Protein AF-A0A7S1QCN6-F1 (afdb_monomer)

Secondary structure (DSSP, 8-state):
--S------GGGHHHHHHH-TTSEEE-TTGGGT---EEETTTHHHHHHH-HHHHHHHTS-HHHHHHHHHHT-SS--EEEEEETTTT--S-EEPPPEEETTEEEEEEEEGGGTEEEEEEESS--EEEEEEEEEPSSGGG-EEEEE----TT--SS-EEETTSS-HHHHTSTTSEETTEEEEEEEEEEEEP-

Mean predicted aligned error: 8.11 Å

Foldseek 3Di:
DQDDPDDDDPVCVLVCLLVPQQHWDAQLCVVVPQRDIGRNVCNVVCLVVPPSNVVLCPDDPLSVLVSVVSSDDDSWDKDKDAQLQVDQDKDKDPWDDDSNFIWIWIAHRVQRWIFIAGDPDDWDFWKKKWWDFSDNVLIDIDTDPDDDPPDDRPGDGGSRSDDPVSCPPHGCQGPNITMMIMDGPDTDDD

Sequence (190 aa):
KHGCEETCALSDLDGHMERCAYSEATCPLSVYGCDAVVCGNALPAHLSECPVTLRLSQGDAALKRELAIRQRPGGQFIWPIKDFQSRREVSSSPDFTAHGFKWRLRHEPQRAALFVVPVDHNKRAYFTLTLFNADQQRDFVRFDDTWPVGMPVKGFGFEQFITAKRLQDPGFVVNGCVTVGVVIHGLKGG

Radius of gyration: 17.4 Å; Cα contacts (8 Å, |Δi|>4): 309; chains: 1; bounding box: 35×49×45 Å

Structure (mmCIF, N/CA/C/O backbone):
data_AF-A0A7S1QCN6-F1
#
_entry.id   AF-A0A7S1QCN6-F1
#
loop_
_atom_site.group_PDB
_atom_site.id
_atom_site.type_symbol
_atom_site.label_atom_id
_atom_site.label_alt_id
_atom_site.label_comp_id
_atom_site.label_asym_id
_atom_site.label_entity_id
_atom_site.label_seq_id
_atom_site.pdbx_PDB_ins_code
_atom_site.Cartn_x
_atom_site.Cartn_y
_atom_site.Cartn_z
_atom_site.occupancy
_atom_site.B_iso_or_equiv
_atom_site.auth_seq_id
_atom_site.auth_comp_id
_atom_site.auth_asym_id
_atom_site.auth_atom_id
_atom_site.pdbx_PDB_model_num
ATOM 1 N N . LYS A 1 1 ? 4.668 -30.519 -7.608 1.00 51.84 1 LYS A N 1
ATOM 2 C CA . LYS A 1 1 ? 5.240 -29.820 -8.782 1.00 51.84 1 LYS A CA 1
ATOM 3 C C . LYS A 1 1 ? 5.983 -28.602 -8.257 1.00 51.84 1 LYS A C 1
ATOM 5 O O . LYS A 1 1 ? 5.365 -27.829 -7.537 1.00 51.84 1 LYS A O 1
ATOM 10 N N . HIS A 1 2 ? 7.289 -28.504 -8.494 1.00 63.84 2 HIS A N 1
ATOM 11 C CA . HIS A 1 2 ? 8.128 -27.434 -7.949 1.00 63.84 2 HIS A CA 1
ATOM 12 C C . HIS A 1 2 ? 8.494 -26.475 -9.082 1.00 63.84 2 HIS A C 1
ATOM 14 O O . HIS A 1 2 ? 9.392 -26.778 -9.859 1.00 63.84 2 HIS A O 1
ATOM 20 N N . GLY A 1 3 ? 7.770 -25.360 -9.192 1.00 77.19 3 GLY A N 1
ATOM 21 C CA . GLY A 1 3 ? 8.072 -24.292 -10.145 1.00 77.19 3 GLY A CA 1
ATOM 22 C C . GLY A 1 3 ? 6.985 -24.035 -11.186 1.00 77.19 3 GLY A C 1
ATOM 23 O O . GLY A 1 3 ? 6.013 -24.783 -11.313 1.00 77.19 3 GLY A O 1
ATOM 24 N N . CYS A 1 4 ? 7.168 -22.931 -11.907 1.00 85.50 4 CYS A N 1
ATOM 25 C CA . CYS A 1 4 ? 6.305 -22.512 -12.999 1.00 85.50 4 CYS A CA 1
ATOM 26 C C . CYS A 1 4 ? 6.742 -23.169 -14.315 1.00 85.50 4 CYS A C 1
ATOM 28 O O . CYS A 1 4 ? 7.915 -23.107 -14.667 1.00 85.50 4 CYS A O 1
ATOM 30 N N . GLU A 1 5 ? 5.801 -23.778 -15.038 1.00 89.25 5 GLU A N 1
ATOM 31 C CA . GLU A 1 5 ? 6.027 -24.377 -16.368 1.00 89.25 5 GLU A CA 1
ATOM 32 C C . GLU A 1 5 ? 5.623 -23.413 -17.508 1.00 89.25 5 GLU A C 1
ATOM 34 O O . GLU A 1 5 ? 5.657 -23.780 -18.682 1.00 89.25 5 GLU A O 1
ATOM 39 N N . GLU A 1 6 ? 5.203 -22.188 -17.176 1.00 86.81 6 GLU A N 1
ATOM 40 C CA . GLU A 1 6 ? 4.761 -21.195 -18.155 1.00 86.81 6 GLU A CA 1
ATOM 41 C C . GLU A 1 6 ? 5.940 -20.693 -18.994 1.00 86.81 6 GLU A C 1
ATOM 43 O O . GLU A 1 6 ? 7.005 -20.351 -18.480 1.00 86.81 6 GLU A O 1
ATOM 48 N N . THR A 1 7 ? 5.732 -20.635 -20.307 1.00 88.56 7 THR A N 1
ATOM 49 C CA . THR A 1 7 ? 6.681 -20.049 -21.254 1.00 88.56 7 THR A CA 1
ATOM 50 C C . THR A 1 7 ? 6.180 -18.667 -21.652 1.00 88.56 7 THR A C 1
ATOM 52 O O . THR A 1 7 ? 5.041 -18.513 -22.084 1.00 88.56 7 THR A O 1
ATOM 55 N N . CYS A 1 8 ? 7.026 -17.651 -21.496 1.00 85.31 8 CYS A N 1
ATOM 56 C CA . CYS A 1 8 ? 6.732 -16.273 -21.883 1.00 85.31 8 CYS A CA 1
ATOM 57 C C . CYS A 1 8 ? 7.881 -15.703 -22.723 1.00 85.31 8 CYS A C 1
ATOM 59 O O . CYS A 1 8 ? 8.984 -16.258 -22.752 1.00 85.31 8 CYS A O 1
ATOM 61 N N . ALA A 1 9 ? 7.621 -14.612 -23.446 1.00 86.81 9 ALA A N 1
ATOM 62 C CA . ALA A 1 9 ? 8.686 -13.902 -24.140 1.00 86.81 9 ALA A CA 1
ATOM 63 C C . ALA A 1 9 ? 9.684 -13.337 -23.119 1.00 86.81 9 ALA A C 1
ATOM 65 O O . ALA A 1 9 ? 9.302 -12.961 -22.014 1.00 86.81 9 ALA A O 1
ATOM 66 N N . LEU A 1 10 ? 10.962 -13.215 -23.494 1.00 80.94 10 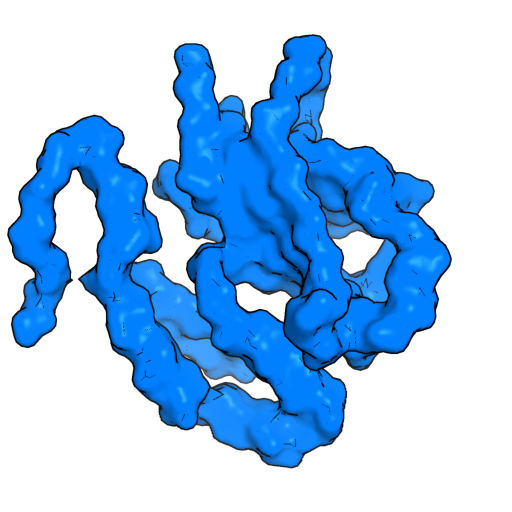LEU A N 1
ATOM 67 C CA . LEU A 1 10 ? 11.980 -12.636 -22.605 1.00 80.94 10 LEU A CA 1
ATOM 68 C C . LEU A 1 10 ? 11.609 -11.212 -22.152 1.00 80.94 10 LEU A C 1
ATOM 70 O O . 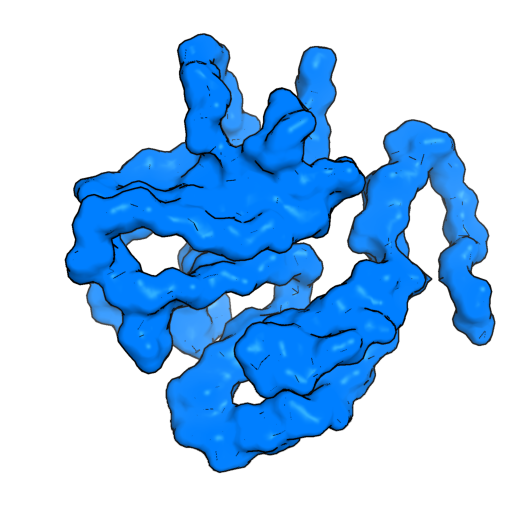LEU A 1 10 ? 11.917 -10.828 -21.030 1.00 80.94 10 LEU A O 1
ATOM 74 N N . SER A 1 11 ? 10.908 -10.454 -23.001 1.00 74.94 11 SER A N 1
ATOM 75 C CA . SER A 1 11 ? 10.366 -9.130 -22.670 1.00 74.94 11 SER A CA 1
ATOM 76 C C . SER A 1 11 ? 9.314 -9.148 -21.559 1.00 74.94 11 SER A C 1
ATOM 78 O O . SER A 1 11 ? 9.118 -8.132 -20.902 1.00 74.94 11 SER A O 1
ATOM 80 N N . ASP A 1 12 ? 8.653 -10.286 -21.351 1.00 79.19 12 ASP A N 1
ATOM 81 C CA . ASP A 1 12 ? 7.563 -10.460 -20.390 1.00 79.19 12 ASP A CA 1
ATOM 82 C C . ASP A 1 12 ? 8.022 -11.197 -19.124 1.00 79.19 12 ASP A C 1
ATOM 84 O O . ASP A 1 12 ? 7.230 -11.375 -18.198 1.00 79.19 12 ASP A O 1
ATOM 88 N N . LEU A 1 13 ? 9.293 -11.618 -19.068 1.00 80.06 13 LEU A N 1
ATOM 89 C CA . LEU A 1 13 ? 9.835 -12.427 -17.979 1.00 80.06 13 LEU A CA 1
ATOM 90 C C . LEU A 1 13 ? 9.741 -11.714 -16.627 1.00 80.06 13 LEU A C 1
ATOM 92 O O . LEU A 1 13 ? 9.299 -12.330 -15.661 1.00 80.06 13 LEU A O 1
ATOM 96 N N . ASP A 1 14 ? 10.087 -10.427 -16.559 1.00 73.38 14 ASP A N 1
ATOM 97 C CA . ASP A 1 14 ? 10.014 -9.648 -15.313 1.00 73.38 14 ASP A CA 1
ATOM 98 C C . ASP A 1 14 ? 8.568 -9.588 -14.794 1.00 73.38 14 ASP A C 1
ATOM 100 O O . ASP A 1 14 ? 8.276 -9.983 -13.662 1.00 73.38 14 ASP A O 1
ATOM 104 N N . GLY A 1 15 ? 7.630 -9.228 -15.677 1.00 71.75 15 GLY A N 1
ATOM 105 C CA . GLY A 1 15 ? 6.207 -9.175 -15.348 1.00 71.75 15 GLY A CA 1
ATOM 106 C C . GLY A 1 15 ? 5.592 -10.549 -15.055 1.00 71.75 15 GLY A C 1
ATOM 107 O O . GLY A 1 15 ? 4.581 -10.632 -14.348 1.00 71.75 15 GLY A O 1
ATOM 108 N N . HIS A 1 16 ? 6.163 -11.633 -15.590 1.00 81.81 16 HIS A N 1
ATOM 109 C CA . HIS A 1 16 ? 5.829 -12.995 -15.188 1.00 81.81 16 HIS A CA 1
ATOM 110 C C . HIS A 1 16 ? 6.353 -13.275 -13.782 1.00 81.81 16 HIS A C 1
ATOM 112 O O . HIS A 1 16 ? 5.554 -13.638 -12.931 1.00 81.81 16 HIS A O 1
ATOM 118 N N . MET A 1 17 ? 7.644 -13.073 -13.500 1.00 78.62 17 MET A N 1
ATOM 119 C CA . MET A 1 17 ? 8.258 -13.374 -12.200 1.00 78.62 17 MET A CA 1
ATOM 120 C C . MET A 1 17 ? 7.536 -12.701 -11.029 1.00 78.62 17 MET A C 1
ATOM 122 O O . MET A 1 17 ? 7.412 -13.297 -9.966 1.00 78.62 17 MET A O 1
ATOM 126 N N . GLU A 1 18 ? 6.991 -11.505 -11.213 1.00 69.81 18 GLU A N 1
ATOM 127 C CA . GLU A 1 18 ? 6.236 -10.814 -10.162 1.00 69.81 18 GLU A CA 1
ATOM 128 C C . GLU A 1 18 ? 4.853 -11.394 -9.889 1.00 69.81 18 GLU A C 1
ATOM 130 O O . GLU A 1 18 ? 4.391 -11.415 -8.750 1.00 69.81 18 GLU A O 1
ATOM 135 N N . ARG A 1 19 ? 4.169 -11.841 -10.943 1.00 74.00 19 ARG A N 1
ATOM 136 C CA . ARG A 1 19 ? 2.806 -12.389 -10.858 1.00 74.00 19 A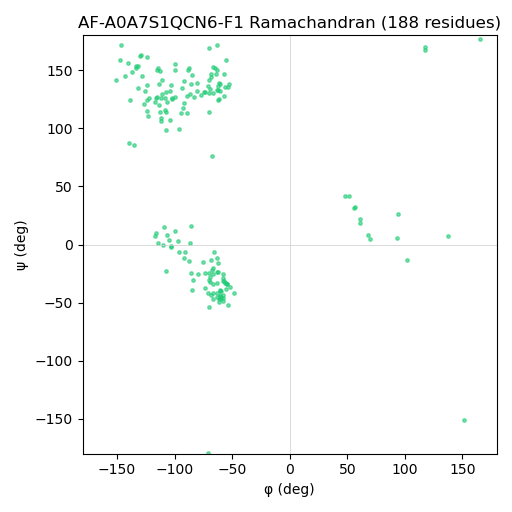RG A CA 1
ATOM 137 C C . ARG A 1 19 ? 2.806 -13.909 -10.773 1.00 74.00 19 ARG A C 1
ATOM 139 O O . ARG A 1 19 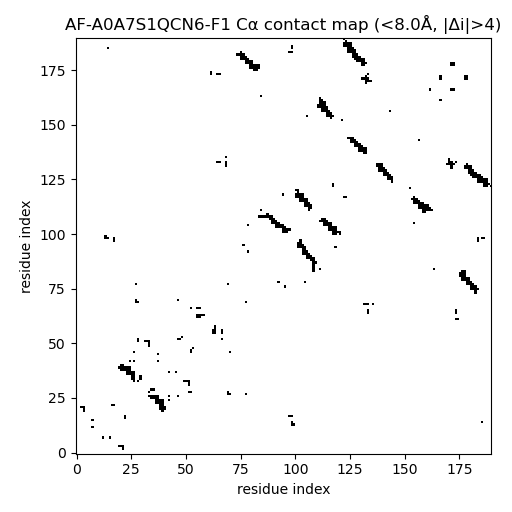? 1.754 -14.520 -10.590 1.00 74.00 19 ARG A O 1
ATOM 146 N N . CYS A 1 20 ? 3.978 -14.513 -10.928 1.00 83.00 20 CYS A N 1
ATOM 147 C CA . CYS A 1 20 ? 4.170 -15.940 -10.939 1.00 83.00 20 CYS A CA 1
ATOM 148 C C . CYS A 1 20 ? 3.743 -16.486 -9.589 1.00 83.00 20 CYS A C 1
ATOM 150 O O . CYS A 1 20 ? 4.274 -16.119 -8.546 1.00 83.00 20 CYS A O 1
ATOM 152 N N . ALA A 1 21 ? 2.817 -17.434 -9.608 1.00 82.25 21 ALA A N 1
ATOM 153 C CA . ALA A 1 21 ? 2.336 -18.061 -8.390 1.00 82.25 21 ALA A CA 1
ATOM 154 C C . ALA A 1 21 ? 3.453 -18.832 -7.644 1.00 82.25 21 ALA A C 1
ATOM 156 O O . ALA A 1 21 ? 3.268 -19.235 -6.503 1.00 82.25 21 ALA A O 1
ATOM 157 N N . TYR A 1 22 ? 4.614 -19.041 -8.268 1.00 85.94 22 TYR A N 1
ATOM 158 C CA . TYR A 1 22 ? 5.770 -19.710 -7.673 1.00 85.94 22 TYR A CA 1
ATOM 159 C C . TYR A 1 22 ? 6.884 -18.756 -7.231 1.00 85.94 22 TYR A C 1
ATOM 161 O O . TYR A 1 22 ? 7.882 -19.232 -6.692 1.00 85.94 22 TYR A O 1
ATOM 169 N N . SER A 1 23 ? 6.735 -17.444 -7.436 1.00 84.06 23 SER A N 1
ATOM 170 C CA . SER A 1 23 ? 7.716 -16.473 -6.954 1.00 84.06 23 SER A CA 1
ATOM 171 C C . SER A 1 23 ? 7.742 -16.417 -5.429 1.00 84.06 23 SER A C 1
ATOM 173 O O . SER A 1 23 ? 6.759 -16.750 -4.759 1.00 84.06 23 SER A O 1
ATOM 175 N N . GLU A 1 24 ? 8.891 -16.041 -4.875 1.00 85.19 24 GLU A N 1
ATOM 176 C CA . GLU A 1 24 ? 9.046 -15.863 -3.435 1.00 85.19 24 GLU A CA 1
ATOM 177 C C . GLU A 1 24 ? 8.208 -14.677 -2.950 1.00 85.19 24 GLU A C 1
ATOM 179 O O . GLU A 1 24 ? 8.275 -13.572 -3.486 1.00 85.19 24 GLU A O 1
ATOM 184 N N . ALA A 1 25 ? 7.437 -14.910 -1.896 1.00 82.69 25 ALA A N 1
ATOM 185 C CA . ALA A 1 25 ? 6.628 -13.918 -1.223 1.00 82.69 25 ALA A CA 1
ATOM 186 C C . ALA A 1 25 ? 6.956 -13.926 0.273 1.00 82.69 25 ALA A C 1
ATOM 188 O O . ALA A 1 25 ? 6.787 -14.930 0.973 1.00 82.69 25 ALA A O 1
ATOM 189 N N . THR A 1 26 ? 7.404 -12.778 0.775 1.00 85.62 26 THR A N 1
ATOM 190 C CA . THR A 1 26 ? 7.593 -12.560 2.211 1.00 85.62 26 THR A CA 1
ATOM 191 C C . THR A 1 26 ? 6.238 -12.472 2.902 1.00 85.62 26 THR A C 1
ATOM 193 O O . THR A 1 26 ? 5.334 -11.777 2.430 1.00 85.62 26 THR A O 1
ATOM 196 N N . CYS A 1 27 ? 6.097 -13.125 4.057 1.00 85.56 27 CYS A N 1
ATOM 197 C CA . CYS A 1 27 ? 4.883 -13.011 4.856 1.00 85.56 27 CYS A CA 1
ATOM 198 C C . CYS A 1 27 ? 4.601 -11.534 5.223 1.00 85.56 27 CYS A C 1
ATOM 200 O O . CYS A 1 27 ? 5.465 -10.870 5.805 1.00 85.56 27 CYS A O 1
ATOM 202 N N . PRO A 1 28 ? 3.387 -10.997 4.974 1.00 81.69 28 PRO A N 1
ATOM 203 C CA . PRO A 1 28 ? 3.036 -9.606 5.298 1.00 81.69 28 PRO A CA 1
ATOM 204 C C . PRO A 1 28 ? 3.019 -9.308 6.811 1.00 81.69 28 PRO A C 1
ATOM 206 O O . PRO A 1 28 ? 2.854 -8.153 7.226 1.00 81.69 28 PRO A O 1
ATOM 209 N N . LEU A 1 29 ? 3.180 -10.346 7.639 1.00 84.44 29 LEU A N 1
ATOM 210 C CA . LEU A 1 29 ? 3.268 -10.285 9.096 1.00 84.44 29 LEU A CA 1
ATOM 211 C C . LEU A 1 29 ? 4.713 -10.349 9.620 1.00 84.44 29 LEU A C 1
ATOM 213 O O . LEU A 1 29 ? 4.911 -10.474 10.830 1.00 84.44 29 LEU A O 1
ATOM 217 N N . SER A 1 30 ? 5.721 -10.221 8.752 1.00 84.50 30 SER A N 1
ATOM 218 C CA . SER A 1 30 ? 7.141 -10.165 9.137 1.00 84.50 30 SER A CA 1
ATOM 219 C C . SER A 1 30 ? 7.453 -9.077 10.158 1.00 84.50 30 SER A C 1
ATOM 221 O O . SER A 1 30 ? 8.213 -9.298 11.094 1.00 84.50 30 SER A O 1
ATOM 223 N N . VAL A 1 31 ? 6.753 -7.944 10.089 1.00 75.62 31 VAL A N 1
ATOM 224 C CA . VAL A 1 31 ? 6.866 -6.860 11.077 1.00 75.62 31 VAL A CA 1
ATOM 225 C C . VAL A 1 31 ? 6.449 -7.257 12.502 1.00 75.62 31 VAL A C 1
ATOM 227 O O . VAL A 1 31 ? 6.777 -6.543 13.444 1.00 75.62 31 VAL A O 1
ATOM 230 N N . TYR A 1 32 ? 5.740 -8.377 12.680 1.00 79.94 32 TYR A N 1
ATOM 231 C CA . TYR A 1 32 ? 5.422 -8.946 13.997 1.00 79.94 32 TYR A CA 1
ATOM 232 C C . TYR A 1 32 ? 6.200 -10.241 14.282 1.00 79.94 32 TYR A C 1
ATOM 234 O O . TYR A 1 32 ? 5.834 -10.978 15.204 1.00 79.94 32 TYR A O 1
ATOM 242 N N . GLY A 1 33 ? 7.253 -10.519 13.509 1.00 84.00 33 GLY A N 1
ATOM 243 C CA . GLY A 1 33 ? 8.169 -11.641 13.713 1.00 84.00 33 GLY A CA 1
ATOM 244 C C . GLY A 1 33 ? 7.830 -12.912 12.935 1.00 84.00 33 GLY A C 1
ATOM 245 O O . GLY A 1 33 ? 8.147 -13.999 13.408 1.00 84.00 33 GLY A O 1
ATOM 246 N N . CYS A 1 34 ? 7.145 -12.818 11.789 1.00 88.56 34 CYS A N 1
ATOM 247 C CA . CYS A 1 34 ? 7.044 -13.952 10.863 1.00 88.56 34 CYS A CA 1
ATOM 248 C C . CYS A 1 34 ? 8.104 -13.855 9.759 1.00 88.56 34 CYS A C 1
ATOM 250 O O . CYS A 1 34 ? 7.895 -13.173 8.759 1.00 88.56 34 CYS A O 1
ATOM 252 N N . ASP A 1 35 ? 9.203 -14.591 9.898 1.00 89.88 35 ASP A N 1
ATOM 253 C CA . ASP A 1 35 ? 10.310 -14.568 8.928 1.00 89.88 35 ASP A CA 1
ATOM 254 C C . ASP A 1 35 ? 10.102 -15.532 7.745 1.00 89.88 35 ASP A C 1
ATOM 256 O O . ASP A 1 35 ? 11.037 -15.871 7.023 1.00 89.88 35 ASP A O 1
ATOM 260 N N . ALA A 1 36 ? 8.872 -16.014 7.547 1.00 89.69 36 ALA A N 1
ATOM 261 C CA . ALA A 1 36 ? 8.565 -16.957 6.484 1.00 89.69 36 ALA A CA 1
ATOM 262 C C . ALA A 1 36 ? 8.644 -16.286 5.104 1.00 89.69 36 ALA A C 1
ATOM 264 O O . ALA A 1 36 ? 8.004 -15.259 4.850 1.00 89.69 36 ALA A O 1
ATOM 265 N N . VAL A 1 37 ? 9.374 -16.937 4.202 1.00 88.25 37 VAL A N 1
ATOM 266 C CA . VAL A 1 37 ? 9.357 -16.693 2.758 1.00 88.25 37 VAL A CA 1
ATOM 267 C C . VAL A 1 37 ? 8.771 -17.946 2.114 1.00 88.25 37 VAL A C 1
ATOM 269 O O . VAL A 1 37 ? 9.280 -19.047 2.318 1.00 88.25 37 VAL A O 1
ATOM 272 N N . VAL A 1 38 ? 7.654 -17.797 1.406 1.00 88.69 38 VAL A N 1
ATOM 273 C CA . VAL A 1 38 ? 6.908 -18.907 0.788 1.00 88.69 38 VAL A CA 1
ATOM 274 C C . VAL A 1 38 ? 6.631 -18.593 -0.676 1.00 88.69 38 VAL A C 1
ATOM 276 O O . VAL A 1 38 ? 6.706 -17.439 -1.080 1.00 88.69 38 VAL A O 1
ATOM 279 N N . CYS A 1 39 ? 6.281 -19.587 -1.491 1.00 86.62 39 CYS A N 1
ATOM 280 C CA . CYS A 1 39 ? 5.809 -19.309 -2.848 1.00 86.62 39 CYS A CA 1
ATOM 281 C C . CYS A 1 39 ? 4.486 -18.522 -2.809 1.00 86.62 39 CYS A C 1
ATOM 283 O O . CYS A 1 39 ? 3.651 -18.761 -1.933 1.00 86.62 39 CYS A O 1
ATOM 285 N N . GLY A 1 40 ? 4.255 -17.631 -3.777 1.00 83.12 40 GLY A N 1
ATOM 286 C CA . GLY A 1 40 ? 3.042 -16.809 -3.852 1.00 83.12 40 GLY A CA 1
ATOM 287 C C . GLY A 1 40 ? 1.730 -17.607 -3.763 1.00 83.12 40 GLY A C 1
ATOM 288 O O . GLY A 1 40 ? 0.788 -17.181 -3.099 1.00 83.12 40 GLY A O 1
ATOM 289 N N . ASN A 1 41 ? 1.677 -18.807 -4.344 1.00 84.75 41 ASN A N 1
ATOM 290 C CA . ASN A 1 41 ? 0.536 -19.726 -4.278 1.00 84.75 41 ASN A CA 1
ATOM 291 C C . ASN A 1 41 ? 0.365 -20.410 -2.916 1.00 84.75 41 ASN A C 1
ATOM 293 O O . ASN A 1 41 ? -0.744 -20.814 -2.575 1.00 84.75 41 ASN A O 1
ATOM 297 N N . ALA A 1 42 ? 1.439 -20.541 -2.142 1.00 88.19 42 ALA A N 1
ATOM 298 C CA . ALA A 1 42 ? 1.430 -21.093 -0.795 1.00 88.19 42 ALA A CA 1
ATOM 299 C C . ALA A 1 42 ? 1.139 -20.015 0.259 1.00 88.19 42 ALA A C 1
ATOM 301 O O . ALA A 1 42 ? 0.796 -20.350 1.392 1.00 88.19 42 ALA A O 1
ATOM 302 N N . LEU A 1 43 ? 1.226 -18.728 -0.101 1.00 86.75 43 LEU A N 1
ATOM 303 C CA . LEU A 1 43 ? 0.990 -17.616 0.817 1.00 86.75 43 LEU A CA 1
ATOM 304 C C . LEU A 1 43 ? -0.411 -17.630 1.457 1.00 86.75 43 LEU A C 1
ATOM 306 O O . LEU A 1 43 ? -0.475 -17.447 2.671 1.00 86.75 43 LEU A O 1
ATOM 310 N N . PRO A 1 44 ? -1.527 -17.891 0.742 1.00 86.06 44 PRO A N 1
ATOM 311 C CA . PRO A 1 44 ? -2.844 -17.968 1.379 1.00 86.06 44 PRO A CA 1
ATOM 312 C C . PRO A 1 44 ? -2.934 -19.069 2.445 1.00 86.06 44 PRO A C 1
ATOM 314 O O . PRO A 1 44 ? -3.423 -18.812 3.543 1.00 86.06 44 PRO A O 1
ATOM 317 N N . ALA A 1 45 ? -2.408 -20.264 2.150 1.00 88.62 45 ALA A N 1
ATOM 318 C CA . ALA A 1 45 ? -2.377 -21.384 3.094 1.00 88.62 45 ALA A CA 1
ATOM 319 C C . ALA A 1 45 ? -1.463 -21.084 4.293 1.00 88.62 45 ALA A C 1
ATOM 321 O O . ALA A 1 45 ? -1.831 -21.312 5.446 1.00 88.62 45 ALA A O 1
ATOM 322 N N . HIS A 1 46 ? -0.301 -20.475 4.037 1.00 90.81 46 HIS A N 1
ATOM 323 C CA . HIS A 1 46 ? 0.560 -19.979 5.101 1.00 90.81 46 HIS A CA 1
ATOM 324 C C . HIS A 1 46 ? -0.178 -18.972 5.988 1.00 90.81 46 HIS A C 1
ATOM 326 O O . HIS A 1 46 ? -0.115 -19.086 7.203 1.00 90.81 46 HIS A O 1
ATOM 332 N N . LEU A 1 47 ? -0.900 -17.998 5.426 1.00 88.06 47 LEU A N 1
ATOM 333 C CA . LEU A 1 47 ? -1.587 -16.966 6.207 1.00 88.06 47 LEU A CA 1
ATOM 334 C C . LEU A 1 47 ? -2.683 -17.524 7.122 1.00 88.06 47 LEU A C 1
ATOM 336 O O . LEU A 1 47 ? -2.856 -16.974 8.214 1.00 88.06 47 LEU A O 1
ATOM 340 N N . SER A 1 48 ? -3.374 -18.600 6.725 1.00 86.69 48 SER A N 1
ATOM 3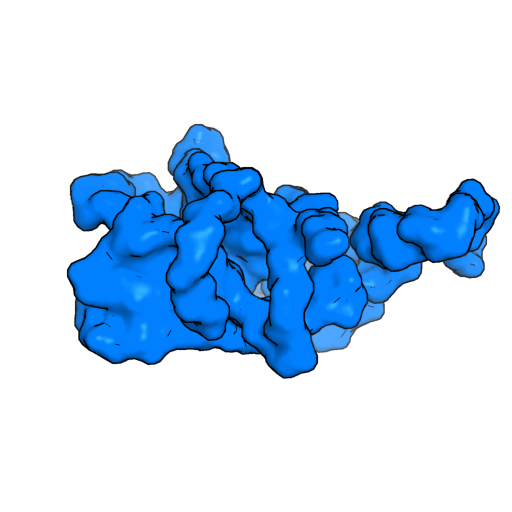41 C CA . SER A 1 48 ? -4.349 -19.289 7.586 1.00 86.69 48 SER A CA 1
ATOM 342 C C . SER A 1 48 ? -3.709 -20.032 8.760 1.00 86.69 48 SER A C 1
ATOM 344 O O . SER A 1 48 ? -4.335 -20.155 9.810 1.00 86.69 48 SER A O 1
ATOM 346 N N . GLU A 1 49 ? -2.463 -20.482 8.610 1.00 91.00 49 GLU A N 1
ATOM 347 C CA . GLU A 1 49 ? -1.746 -21.284 9.614 1.00 91.00 49 GLU A CA 1
ATOM 348 C C . GLU A 1 49 ? -0.595 -20.519 10.286 1.00 91.00 49 GLU A C 1
ATOM 350 O O . GLU A 1 49 ? 0.097 -21.044 11.158 1.00 91.00 49 GLU A O 1
ATOM 355 N N . CYS A 1 50 ? -0.373 -19.262 9.897 1.00 90.19 50 CYS A N 1
ATOM 356 C CA . CYS A 1 50 ? 0.768 -18.481 10.340 1.00 90.19 50 CYS A CA 1
ATOM 357 C C . CYS A 1 50 ? 0.709 -18.316 11.869 1.00 90.19 50 CYS A C 1
ATOM 359 O O . CYS A 1 50 ? -0.279 -17.780 12.385 1.00 90.19 50 CYS A O 1
ATOM 361 N N . PRO A 1 51 ? 1.767 -18.689 12.617 1.00 88.94 51 PRO A N 1
ATOM 362 C CA . PRO A 1 51 ? 1.780 -18.564 14.076 1.00 88.94 51 PRO A CA 1
ATOM 363 C C . PRO A 1 51 ? 1.497 -17.133 14.548 1.00 88.94 51 PRO A C 1
ATOM 365 O O . PRO A 1 51 ? 0.854 -16.912 15.575 1.00 88.94 51 PRO A O 1
ATOM 368 N N . VAL A 1 52 ? 1.934 -16.147 13.760 1.00 87.00 52 VAL A N 1
ATOM 369 C CA . VAL A 1 52 ? 1.652 -14.735 14.009 1.00 87.00 52 VAL A CA 1
ATOM 370 C C . VAL A 1 52 ? 0.185 -14.397 13.742 1.00 87.00 52 VAL A C 1
ATOM 372 O O . VAL A 1 52 ? -0.401 -13.705 14.572 1.00 87.00 52 VAL A O 1
ATOM 375 N N . THR A 1 53 ? -0.437 -14.909 12.669 1.00 86.44 53 THR A N 1
ATOM 376 C CA . THR A 1 53 ? -1.897 -14.793 12.465 1.00 86.44 53 THR A CA 1
ATOM 377 C C . THR A 1 53 ? -2.641 -15.324 13.686 1.00 86.44 53 THR A C 1
ATOM 379 O O . THR A 1 53 ? -3.469 -14.613 14.253 1.00 86.44 53 THR A O 1
ATOM 382 N N . LEU A 1 54 ? -2.321 -16.544 14.126 1.00 84.75 54 LEU A N 1
ATOM 383 C CA . LEU A 1 54 ? -3.002 -17.195 15.246 1.00 84.75 54 LEU A CA 1
ATOM 384 C C . LEU A 1 54 ? -2.866 -16.371 16.532 1.00 84.75 54 LEU A C 1
ATOM 386 O O . LEU A 1 54 ? -3.869 -16.081 17.184 1.00 84.75 54 LEU A O 1
ATOM 390 N N . ARG A 1 55 ? -1.657 -15.891 16.842 1.00 86.00 55 ARG A N 1
ATOM 391 C CA . ARG A 1 55 ? -1.406 -15.019 17.998 1.00 86.00 55 ARG A CA 1
ATOM 392 C C . ARG A 1 55 ? -2.185 -13.701 17.917 1.00 86.00 55 ARG A C 1
ATOM 394 O O . ARG A 1 55 ? -2.817 -13.304 18.890 1.00 86.00 55 ARG A O 1
ATOM 401 N N . LEU A 1 56 ? -2.161 -13.019 16.769 1.00 82.94 56 LEU A N 1
ATOM 402 C CA . LEU A 1 56 ? -2.847 -11.733 16.580 1.00 82.94 56 LEU A CA 1
ATOM 403 C C . LEU A 1 56 ? -4.375 -11.878 16.559 1.00 82.94 56 LEU A C 1
ATOM 405 O O . LEU A 1 56 ? -5.082 -10.984 17.019 1.00 82.94 56 LEU A O 1
ATOM 409 N N . SER A 1 57 ? -4.894 -13.018 16.098 1.00 82.19 57 SER A N 1
ATOM 410 C CA . SER A 1 57 ? -6.330 -13.326 16.105 1.00 82.19 57 SER A CA 1
ATOM 411 C C . SER A 1 57 ? -6.908 -13.492 17.514 1.00 82.19 57 SER A C 1
ATOM 413 O O . SER A 1 57 ? -8.112 -13.343 17.711 1.00 82.19 57 SER A O 1
ATOM 415 N N . GLN A 1 58 ? -6.061 -13.750 18.510 1.00 83.75 58 GLN A N 1
ATOM 416 C CA . GLN A 1 58 ? -6.438 -13.774 19.925 1.00 83.75 58 GLN A CA 1
ATOM 417 C C . GLN A 1 58 ? -6.267 -12.406 20.602 1.00 83.75 58 GLN A C 1
ATOM 419 O O . GLN A 1 58 ? -6.672 -12.233 21.748 1.00 83.75 58 GLN A O 1
ATOM 424 N N . GLY A 1 59 ? -5.690 -11.432 19.892 1.00 79.31 59 GLY A N 1
ATOM 425 C CA . GLY A 1 59 ? -5.511 -10.068 20.366 1.00 79.31 59 GLY A CA 1
ATOM 426 C C . GLY A 1 59 ? -6.816 -9.277 20.456 1.00 79.31 59 GLY A C 1
ATOM 427 O O . GLY A 1 59 ? -7.916 -9.759 20.155 1.00 79.31 59 GLY A O 1
ATOM 428 N N . ASP A 1 60 ? -6.676 -8.019 20.868 1.00 81.62 60 ASP A N 1
ATOM 429 C CA . ASP A 1 60 ? -7.791 -7.084 20.941 1.00 81.62 60 ASP A CA 1
ATOM 430 C C . ASP A 1 60 ? -8.409 -6.783 19.559 1.00 81.62 60 ASP A C 1
ATOM 432 O O . ASP A 1 60 ? -7.916 -7.172 18.493 1.00 81.62 60 ASP A O 1
ATOM 436 N N . ALA A 1 61 ? -9.543 -6.080 19.572 1.00 81.19 61 ALA A N 1
ATOM 437 C CA . ALA A 1 61 ? -10.272 -5.732 18.357 1.00 81.19 61 ALA A CA 1
ATOM 438 C C . ALA A 1 61 ? -9.436 -4.921 17.352 1.00 81.19 61 ALA A C 1
ATOM 440 O O . ALA A 1 61 ? -9.734 -4.946 16.159 1.00 81.19 61 ALA A O 1
ATOM 441 N N . ALA A 1 62 ? -8.414 -4.195 17.801 1.00 74.06 62 ALA A N 1
ATOM 442 C CA . ALA A 1 62 ? -7.606 -3.364 16.931 1.00 74.06 62 ALA A CA 1
ATOM 443 C C . ALA A 1 62 ? -6.485 -4.163 16.252 1.00 74.06 62 ALA A C 1
ATOM 445 O O . ALA A 1 62 ? -6.295 -4.009 15.045 1.00 74.06 62 ALA A O 1
ATOM 446 N N . LEU A 1 63 ? -5.847 -5.101 16.962 1.00 75.69 63 LEU A N 1
ATOM 447 C CA . LEU A 1 63 ? -4.918 -6.072 16.368 1.00 75.69 63 LEU A CA 1
ATOM 448 C C . LEU A 1 63 ? -5.609 -6.949 15.318 1.00 75.69 63 LEU A C 1
ATOM 450 O O . LEU A 1 63 ? -5.063 -7.175 14.240 1.00 75.69 63 LEU A O 1
ATOM 454 N N . LYS A 1 64 ? -6.850 -7.376 15.582 1.00 81.06 64 LYS A N 1
ATOM 455 C CA . LYS A 1 64 ? -7.668 -8.114 14.603 1.00 81.06 64 LYS A CA 1
ATOM 456 C C . LYS A 1 64 ? -7.923 -7.313 13.323 1.00 81.06 64 LYS A C 1
ATOM 458 O O . LYS A 1 64 ? -7.879 -7.873 12.231 1.00 81.06 64 LYS A O 1
ATOM 463 N N . ARG A 1 65 ? -8.170 -6.003 13.437 1.00 81.38 65 ARG A N 1
ATOM 464 C CA . ARG A 1 65 ? -8.365 -5.112 12.276 1.00 81.38 65 ARG A CA 1
ATOM 465 C C . ARG A 1 65 ? -7.078 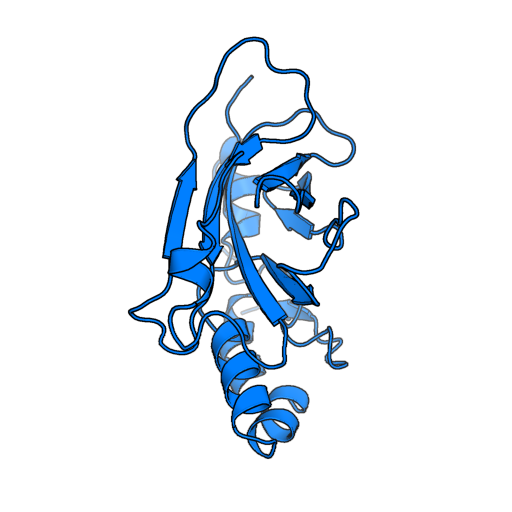-4.934 11.478 1.00 81.38 65 ARG A C 1
ATOM 467 O O . ARG A 1 65 ? -7.110 -4.991 10.254 1.00 81.38 65 ARG A O 1
ATOM 474 N N . GLU A 1 66 ? -5.956 -4.741 12.159 1.00 78.25 66 GLU A N 1
ATOM 475 C CA . GLU A 1 66 ? -4.647 -4.601 11.518 1.00 78.25 66 GLU A CA 1
ATOM 476 C C . GLU A 1 66 ? -4.240 -5.884 10.776 1.00 78.25 66 GLU A C 1
ATOM 478 O O . GLU A 1 66 ? -3.794 -5.825 9.629 1.00 78.25 66 GLU A O 1
ATOM 483 N N . LEU A 1 67 ? -4.488 -7.047 11.387 1.00 80.88 67 LEU A N 1
ATOM 484 C CA . LEU A 1 67 ? -4.326 -8.355 10.754 1.00 80.88 67 LEU A CA 1
ATOM 485 C C . LEU A 1 67 ? -5.186 -8.477 9.487 1.00 80.88 67 LEU A C 1
ATOM 487 O O . LEU A 1 67 ? -4.663 -8.837 8.434 1.00 80.88 67 LEU A O 1
ATOM 491 N N . ALA A 1 68 ? -6.471 -8.116 9.563 1.00 83.62 68 ALA A N 1
ATOM 492 C CA . ALA A 1 68 ? -7.379 -8.174 8.420 1.00 83.62 68 ALA A CA 1
ATOM 493 C C . ALA A 1 68 ? -6.920 -7.283 7.255 1.00 83.62 68 ALA A C 1
ATOM 495 O O . ALA A 1 68 ? -7.010 -7.697 6.104 1.00 83.62 68 ALA A O 1
ATOM 496 N N . ILE A 1 69 ? -6.387 -6.086 7.534 1.00 82.81 69 ILE A N 1
ATOM 497 C CA . ILE A 1 69 ? -5.815 -5.198 6.508 1.00 82.81 69 ILE A CA 1
ATOM 498 C C . ILE A 1 69 ? -4.599 -5.849 5.837 1.00 82.81 69 ILE A C 1
ATOM 500 O O . ILE A 1 69 ? -4.485 -5.836 4.613 1.00 82.81 69 ILE A O 1
ATOM 504 N N . ARG A 1 70 ? -3.699 -6.450 6.622 1.00 80.00 70 ARG A N 1
ATOM 505 C CA . ARG A 1 70 ? -2.472 -7.076 6.103 1.00 80.00 70 ARG A CA 1
ATOM 506 C C . ARG A 1 70 ? -2.704 -8.353 5.313 1.00 80.00 70 ARG A C 1
ATOM 508 O O . ARG A 1 70 ? -1.880 -8.702 4.476 1.00 80.00 70 ARG A O 1
ATOM 515 N N . GLN A 1 71 ? -3.811 -9.033 5.578 1.00 79.38 71 GLN A N 1
ATOM 516 C CA . GLN A 1 71 ? -4.231 -10.222 4.845 1.00 79.38 71 GLN A CA 1
ATOM 517 C C . GLN A 1 71 ? -5.044 -9.893 3.587 1.00 79.38 71 GLN A C 1
ATOM 519 O O . GLN A 1 71 ? -5.483 -10.812 2.895 1.00 79.38 71 GLN A O 1
ATOM 524 N N . ARG A 1 72 ? -5.262 -8.607 3.264 1.00 81.94 72 ARG A N 1
ATOM 525 C CA . ARG A 1 72 ? -5.986 -8.243 2.043 1.00 81.94 72 ARG A CA 1
ATOM 526 C C . ARG A 1 72 ? -5.228 -8.733 0.806 1.00 81.94 72 ARG A C 1
ATOM 528 O O . ARG A 1 72 ? -4.021 -8.502 0.704 1.00 81.94 72 ARG A O 1
ATOM 535 N N . PRO A 1 73 ? -5.925 -9.382 -0.141 1.00 65.75 73 PRO A N 1
ATOM 536 C CA . PRO A 1 73 ? -5.316 -9.841 -1.381 1.00 65.75 73 PRO A CA 1
ATOM 537 C C . PRO A 1 73 ? -4.850 -8.645 -2.224 1.00 65.75 73 PRO A C 1
ATOM 539 O O . PRO A 1 73 ? -5.448 -7.572 -2.154 1.00 65.75 73 PRO A O 1
ATOM 542 N N . GLY A 1 74 ? -3.810 -8.838 -3.043 1.00 65.81 74 GLY A N 1
ATOM 543 C CA . GLY A 1 74 ? -3.394 -7.833 -4.032 1.00 65.81 74 GLY A CA 1
ATOM 544 C C . GLY A 1 74 ? -1.894 -7.584 -4.188 1.00 65.81 74 GLY A C 1
ATOM 545 O O . GLY A 1 74 ? -1.536 -6.648 -4.890 1.00 65.81 74 GLY A O 1
ATOM 546 N N . GLY A 1 75 ? -1.010 -8.364 -3.546 1.00 64.69 75 GLY A N 1
ATOM 547 C CA . GLY A 1 75 ? 0.450 -8.225 -3.730 1.00 64.69 75 GLY A CA 1
ATOM 548 C C . GLY A 1 75 ? 1.010 -6.855 -3.319 1.00 64.69 75 GLY A C 1
ATOM 549 O O . GLY A 1 75 ? 2.086 -6.457 -3.749 1.00 64.69 75 GLY A O 1
ATOM 550 N N . GLN A 1 76 ? 0.253 -6.111 -2.517 1.00 81.62 76 GLN A N 1
ATOM 551 C CA . GLN A 1 76 ? 0.555 -4.735 -2.158 1.00 81.62 76 GLN A CA 1
ATOM 552 C C . GLN A 1 76 ? 1.599 -4.659 -1.045 1.00 81.62 76 GLN A C 1
ATOM 554 O O . GLN A 1 76 ? 1.522 -5.380 -0.048 1.00 81.62 76 GLN A O 1
ATOM 559 N N . PHE A 1 77 ? 2.536 -3.723 -1.167 1.00 88.25 77 PHE A N 1
ATOM 560 C CA . PHE A 1 77 ? 3.370 -3.338 -0.036 1.00 88.25 77 PHE A CA 1
ATOM 561 C C . PHE A 1 77 ? 2.539 -2.500 0.940 1.00 88.25 77 PHE A C 1
ATOM 563 O O . PHE A 1 77 ? 1.863 -1.561 0.523 1.00 88.25 77 PHE A O 1
ATOM 570 N N . ILE A 1 78 ? 2.585 -2.833 2.233 1.00 90.25 78 ILE A N 1
ATOM 571 C CA . ILE A 1 78 ? 1.771 -2.193 3.276 1.00 90.25 78 ILE A CA 1
ATOM 572 C C . ILE A 1 78 ? 2.664 -1.470 4.278 1.00 90.25 78 ILE A C 1
ATOM 574 O O . ILE A 1 78 ? 3.531 -2.071 4.917 1.00 90.25 78 ILE A O 1
ATOM 578 N N . TRP A 1 79 ? 2.380 -0.188 4.486 1.00 91.56 79 TRP A N 1
ATOM 579 C CA . TRP A 1 79 ? 3.084 0.678 5.416 1.00 91.56 79 TRP A CA 1
ATOM 580 C C . TRP A 1 79 ? 2.127 1.298 6.450 1.00 91.56 79 TRP A C 1
ATOM 582 O O . TRP A 1 79 ? 1.308 2.154 6.100 1.00 91.56 79 TRP A O 1
ATOM 592 N N . PRO A 1 80 ? 2.220 0.903 7.735 1.00 90.25 80 PRO A N 1
ATOM 593 C CA . PRO A 1 80 ? 1.552 1.612 8.818 1.00 90.25 80 PRO A CA 1
ATOM 594 C C . PRO A 1 80 ? 2.328 2.886 9.172 1.00 90.25 80 PRO A C 1
ATOM 596 O O . PRO A 1 80 ? 3.529 2.858 9.453 1.00 90.25 80 PRO A O 1
ATOM 599 N N . ILE A 1 81 ? 1.626 4.012 9.204 1.00 89.69 81 ILE A N 1
ATOM 600 C CA . ILE A 1 81 ? 2.176 5.320 9.543 1.00 89.69 81 ILE A CA 1
ATOM 601 C C . ILE A 1 81 ? 1.584 5.745 10.886 1.00 89.69 81 ILE A C 1
ATOM 603 O O . ILE A 1 81 ? 0.400 6.078 10.985 1.00 89.69 81 ILE A O 1
ATOM 607 N N . LYS A 1 82 ? 2.423 5.733 11.924 1.00 87.44 82 LYS A N 1
ATOM 608 C CA . LYS A 1 82 ? 2.082 6.268 13.247 1.00 87.44 82 LYS A CA 1
ATOM 609 C C . LYS A 1 82 ? 1.953 7.782 13.194 1.00 87.44 82 LYS A C 1
ATOM 611 O O . LYS A 1 82 ? 2.695 8.433 12.453 1.00 87.44 82 LYS A O 1
ATOM 616 N N . ASP A 1 83 ? 1.043 8.314 14.007 1.00 84.00 83 ASP A N 1
ATOM 617 C CA . ASP A 1 83 ? 0.933 9.752 14.263 1.00 84.00 83 ASP A CA 1
ATOM 618 C C . ASP A 1 83 ? 0.727 10.573 12.981 1.00 84.00 83 ASP A C 1
ATOM 620 O O . ASP A 1 83 ? 1.183 11.706 12.875 1.00 84.00 83 ASP A O 1
ATOM 624 N N . PHE A 1 84 ? 0.045 10.002 11.978 1.00 82.75 84 PHE A N 1
ATOM 625 C CA . PHE A 1 84 ? -0.036 10.549 10.616 1.00 82.75 84 PHE A CA 1
ATOM 626 C C . PHE A 1 84 ? -0.383 12.048 10.573 1.00 82.75 84 PHE A C 1
ATOM 628 O O . PHE A 1 84 ? 0.230 12.793 9.815 1.00 82.75 84 PHE A O 1
ATOM 635 N N . GLN A 1 85 ? -1.329 12.494 11.408 1.00 71.31 85 GLN A N 1
ATOM 636 C CA . GLN A 1 85 ? -1.775 13.893 11.467 1.00 71.31 85 GLN A CA 1
ATOM 637 C C . GLN A 1 85 ? -0.906 14.801 12.347 1.00 71.31 85 GLN A C 1
ATOM 639 O O . GLN A 1 85 ? -0.836 16.001 12.099 1.00 71.31 85 GLN A O 1
ATOM 644 N N . SER A 1 86 ? -0.284 14.263 13.398 1.00 80.62 86 SER A N 1
ATOM 645 C CA . SER A 1 86 ? 0.531 15.037 14.345 1.00 80.62 86 SER A CA 1
ATOM 646 C C . SER A 1 86 ? 2.009 15.083 13.950 1.00 80.62 86 SER A C 1
ATOM 648 O O . SER A 1 86 ? 2.771 15.886 14.496 1.00 80.62 86 SER A O 1
ATOM 650 N N . ARG A 1 87 ? 2.423 14.256 12.983 1.00 83.69 87 ARG A N 1
ATOM 651 C CA . ARG A 1 87 ? 3.784 14.218 12.454 1.00 83.69 87 ARG A CA 1
ATOM 652 C C . ARG A 1 87 ? 4.135 15.556 11.805 1.00 83.69 87 ARG A C 1
ATOM 654 O O . ARG A 1 87 ? 3.348 16.126 11.062 1.00 83.69 87 ARG A O 1
ATOM 661 N N . ARG A 1 88 ? 5.339 16.063 12.073 1.00 86.81 88 ARG A N 1
ATOM 662 C CA . ARG A 1 88 ? 5.845 17.319 11.480 1.00 86.81 88 ARG A CA 1
ATOM 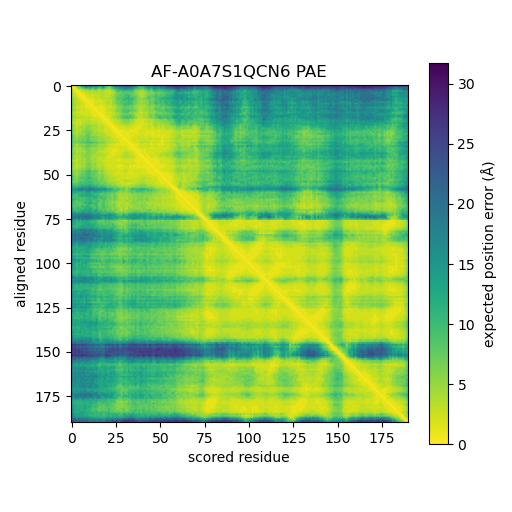663 C C . ARG A 1 88 ? 6.929 17.093 10.438 1.00 86.81 88 ARG A C 1
ATOM 665 O O . ARG A 1 88 ? 7.131 17.930 9.563 1.00 86.81 88 ARG A O 1
ATOM 672 N N . GLU A 1 89 ? 7.595 15.950 10.529 1.00 89.75 89 GLU A N 1
ATOM 673 C CA . GLU A 1 89 ? 8.725 15.590 9.688 1.00 89.75 89 GLU A CA 1
ATOM 674 C C . GLU A 1 89 ? 8.306 14.658 8.554 1.00 89.75 89 GLU A C 1
ATOM 676 O O . GLU A 1 89 ? 7.378 13.851 8.678 1.00 89.75 89 GLU A O 1
ATOM 681 N N . VAL A 1 90 ? 9.028 14.768 7.440 1.00 90.94 90 VAL A N 1
ATOM 682 C CA . VAL A 1 90 ? 8.907 13.827 6.330 1.00 90.94 90 VAL A CA 1
ATOM 683 C C . VAL A 1 90 ? 9.292 12.442 6.823 1.00 90.94 90 VAL A C 1
ATOM 685 O O . VAL A 1 90 ? 10.263 12.263 7.552 1.00 90.94 90 VAL A O 1
ATOM 688 N N . SER A 1 91 ? 8.534 11.447 6.393 1.00 91.94 91 SER A N 1
ATOM 689 C CA . SER A 1 91 ? 8.790 10.063 6.758 1.00 91.94 91 SER A CA 1
ATOM 690 C C . SER A 1 91 ? 8.757 9.171 5.545 1.00 91.94 91 SER A C 1
ATOM 692 O O . SER A 1 91 ? 8.088 9.487 4.564 1.00 91.94 91 SER A O 1
ATOM 694 N N . SER A 1 92 ? 9.471 8.055 5.625 1.00 93.69 92 SER A N 1
ATOM 695 C CA . SER A 1 92 ? 9.489 7.088 4.541 1.00 93.69 92 SER A CA 1
ATOM 696 C C . SER A 1 92 ? 9.300 5.668 5.058 1.00 93.69 92 SER A C 1
ATOM 698 O O . SER A 1 92 ? 9.641 5.373 6.206 1.00 93.69 92 SER A O 1
ATOM 700 N N . SER A 1 93 ? 8.739 4.805 4.219 1.00 94.06 93 SER A N 1
ATOM 701 C CA . SER A 1 93 ? 8.643 3.376 4.491 1.00 94.06 93 SER A CA 1
ATOM 702 C C . SER A 1 93 ? 10.019 2.703 4.423 1.00 94.06 93 SER A C 1
ATOM 704 O O . SER A 1 93 ? 10.975 3.301 3.925 1.00 94.06 93 SER A O 1
ATOM 706 N N . PRO A 1 94 ? 10.134 1.440 4.859 1.00 91.12 94 PRO A N 1
ATOM 707 C CA . PRO A 1 94 ? 11.175 0.549 4.360 1.00 91.12 94 PRO A CA 1
ATOM 708 C C . PRO A 1 94 ? 11.135 0.438 2.831 1.00 91.12 94 PRO A C 1
ATOM 710 O O . PRO A 1 94 ? 10.094 0.694 2.211 1.00 91.12 94 PRO A O 1
ATOM 713 N N . ASP A 1 95 ? 12.257 0.033 2.243 1.00 91.81 95 ASP A N 1
ATOM 714 C CA . ASP A 1 95 ? 12.319 -0.292 0.820 1.00 91.81 95 ASP A CA 1
ATOM 715 C C . ASP A 1 95 ? 11.521 -1.561 0.535 1.00 91.81 95 ASP A C 1
ATOM 717 O O . ASP A 1 95 ? 11.517 -2.505 1.328 1.00 91.81 95 ASP A O 1
ATOM 721 N N . PHE A 1 96 ? 10.873 -1.592 -0.620 1.00 88.44 96 PHE A N 1
ATOM 722 C CA . PHE A 1 96 ? 10.192 -2.770 -1.134 1.00 88.44 96 PHE A CA 1
ATOM 723 C C . PHE A 1 96 ? 10.541 -2.971 -2.601 1.00 88.44 96 PHE A C 1
ATOM 725 O O . PHE A 1 96 ? 10.896 -2.025 -3.298 1.00 88.44 96 PHE A O 1
ATOM 732 N N . THR A 1 97 ? 10.470 -4.211 -3.071 1.00 86.31 97 THR A N 1
ATOM 733 C CA . THR A 1 97 ? 10.796 -4.535 -4.464 1.00 86.31 97 THR A CA 1
ATOM 734 C C . THR A 1 97 ? 9.515 -4.776 -5.246 1.00 86.31 97 THR A C 1
ATOM 736 O O . THR A 1 97 ? 8.638 -5.496 -4.780 1.00 86.31 97 THR A O 1
ATOM 739 N N . ALA A 1 98 ? 9.415 -4.160 -6.420 1.00 85.81 98 ALA A N 1
ATOM 740 C CA . ALA A 1 98 ? 8.365 -4.401 -7.405 1.00 85.81 98 ALA A CA 1
ATOM 741 C C . ALA A 1 98 ? 8.936 -4.126 -8.801 1.00 85.81 98 ALA A C 1
ATOM 743 O O . ALA A 1 98 ? 9.726 -3.193 -8.969 1.00 85.81 98 ALA A O 1
ATOM 744 N N . HIS A 1 99 ? 8.576 -4.924 -9.804 1.00 81.06 99 HIS A N 1
ATOM 745 C CA . HIS A 1 99 ? 9.149 -4.835 -11.155 1.00 81.06 99 HIS A CA 1
ATOM 746 C C . HIS A 1 99 ? 10.670 -4.951 -11.212 1.00 81.06 99 HIS A C 1
ATOM 748 O O . HIS A 1 99 ? 11.309 -4.321 -12.041 1.00 81.06 99 HIS A O 1
ATOM 754 N N . GLY A 1 100 ? 11.271 -5.721 -10.296 1.00 82.38 100 GLY A N 1
ATOM 755 C CA . GLY A 1 100 ? 12.731 -5.862 -10.193 1.00 82.38 100 GLY A CA 1
ATOM 756 C C . GLY A 1 100 ? 13.456 -4.604 -9.693 1.00 82.38 100 GLY A C 1
ATOM 757 O O . GLY A 1 100 ? 14.683 -4.580 -9.622 1.00 82.38 100 GLY A O 1
ATOM 758 N N . PHE A 1 101 ? 12.712 -3.564 -9.312 1.00 86.06 101 PHE A N 1
ATOM 759 C CA . PHE A 1 101 ? 13.240 -2.288 -8.843 1.00 86.06 101 PHE A CA 1
ATOM 760 C C . PHE A 1 101 ? 12.872 -2.039 -7.377 1.00 86.06 101 PHE A C 1
ATOM 762 O O . PHE A 1 101 ? 11.840 -2.509 -6.892 1.00 86.06 101 PHE A O 1
ATOM 769 N N . LYS A 1 102 ? 13.726 -1.300 -6.661 1.00 90.38 102 LYS A N 1
ATOM 770 C CA . LYS A 1 102 ? 13.493 -0.920 -5.264 1.00 90.38 102 LYS A CA 1
ATOM 771 C C . LYS A 1 102 ? 12.722 0.389 -5.191 1.00 90.38 102 LYS A C 1
ATOM 773 O O . LYS A 1 102 ? 13.145 1.407 -5.720 1.00 90.38 102 LYS A O 1
ATOM 778 N N . TRP A 1 103 ? 11.635 0.387 -4.446 1.00 92.25 103 TRP A N 1
ATOM 779 C CA . TRP A 1 103 ? 10.753 1.527 -4.260 1.00 92.25 103 TRP A CA 1
ATOM 780 C C . TRP A 1 103 ? 10.601 1.843 -2.780 1.00 92.25 103 TRP A C 1
ATOM 782 O O . TRP A 1 103 ? 10.840 1.003 -1.912 1.00 92.25 103 TRP A O 1
ATOM 792 N N . ARG A 1 104 ? 10.144 3.058 -2.489 1.00 94.75 104 ARG A N 1
ATOM 793 C CA . ARG A 1 104 ? 9.802 3.493 -1.138 1.00 94.75 104 ARG A CA 1
ATOM 794 C C . ARG A 1 104 ? 8.589 4.411 -1.157 1.00 94.75 104 ARG A C 1
ATOM 796 O O . ARG A 1 104 ? 8.441 5.222 -2.066 1.00 94.75 104 ARG A O 1
ATOM 803 N N . LEU A 1 105 ? 7.739 4.336 -0.139 1.00 94.44 105 LEU A N 1
ATOM 804 C CA . LEU A 1 105 ? 6.715 5.351 0.098 1.00 94.44 105 LEU A CA 1
ATOM 805 C C . LEU A 1 105 ? 7.284 6.502 0.926 1.00 94.44 105 LEU A C 1
ATOM 807 O O . LEU A 1 105 ? 7.989 6.276 1.906 1.00 94.44 105 LEU A O 1
ATOM 811 N N . ARG A 1 106 ? 6.944 7.737 0.562 1.00 93.38 106 ARG A N 1
ATOM 812 C CA . ARG A 1 106 ? 7.299 8.965 1.279 1.00 93.38 106 ARG A CA 1
ATOM 813 C C . ARG A 1 106 ? 6.028 9.717 1.650 1.00 93.38 106 ARG A C 1
ATOM 815 O O . ARG A 1 106 ? 5.220 10.030 0.783 1.00 93.38 106 ARG A O 1
ATOM 822 N N . HIS A 1 107 ? 5.878 10.027 2.930 1.00 92.19 107 HIS A N 1
ATOM 823 C CA . HIS A 1 107 ? 4.787 10.828 3.471 1.00 92.19 107 HIS A CA 1
ATOM 824 C C . HIS A 1 107 ? 5.304 12.204 3.900 1.00 92.19 107 HIS A C 1
ATOM 826 O O . HIS A 1 107 ? 6.236 12.293 4.708 1.00 92.19 107 HIS A O 1
ATOM 832 N N . GLU A 1 108 ? 4.674 13.264 3.389 1.00 91.50 108 GLU A N 1
ATOM 833 C CA . GLU A 1 108 ? 4.930 14.646 3.803 1.00 91.50 108 GLU A CA 1
ATOM 834 C C . GLU A 1 108 ? 3.709 15.209 4.549 1.00 91.50 108 GLU A C 1
ATOM 836 O O . GLU A 1 108 ? 2.688 15.527 3.927 1.00 91.50 108 GLU A O 1
ATOM 841 N N . PRO A 1 109 ? 3.788 15.358 5.882 1.00 87.25 109 PRO A N 1
ATOM 842 C CA . PRO A 1 109 ? 2.602 15.590 6.703 1.00 87.25 109 PRO A CA 1
ATOM 843 C C . PRO A 1 109 ? 1.956 16.960 6.495 1.00 87.25 109 PRO A C 1
ATOM 845 O O . PRO A 1 109 ? 0.736 17.071 6.554 1.00 87.25 109 PRO A O 1
ATOM 848 N N . GLN A 1 110 ? 2.744 17.999 6.190 1.00 83.62 110 GLN A N 1
ATOM 849 C CA . GLN A 1 110 ? 2.242 19.375 6.038 1.00 83.62 110 GLN A CA 1
ATOM 850 C C . GLN A 1 110 ? 1.152 19.502 4.967 1.00 83.62 110 GLN A C 1
ATOM 852 O O . GLN A 1 110 ? 0.288 20.370 5.060 1.00 83.62 110 GLN A O 1
ATOM 857 N N . ARG A 1 111 ? 1.190 18.631 3.955 1.00 83.69 111 ARG A N 1
ATOM 858 C CA . ARG A 1 111 ? 0.232 18.615 2.845 1.00 83.69 111 ARG A CA 1
ATOM 859 C C . ARG A 1 111 ? -0.626 17.345 2.832 1.00 83.69 111 ARG A C 1
ATOM 861 O O . ARG A 1 111 ? -1.461 17.187 1.948 1.00 83.69 111 ARG A O 1
ATOM 868 N N . ALA A 1 112 ? -0.430 16.447 3.806 1.00 86.12 112 ALA A N 1
ATOM 869 C CA . ALA A 1 112 ? -0.902 15.062 3.753 1.00 86.12 112 ALA A CA 1
ATOM 870 C C . ALA A 1 112 ? -0.547 14.403 2.405 1.00 86.12 112 ALA A C 1
ATOM 872 O O . ALA A 1 112 ? -1.373 13.730 1.778 1.00 86.12 112 ALA A O 1
ATOM 873 N N . ALA A 1 113 ? 0.677 14.661 1.933 1.00 89.62 113 ALA A N 1
ATOM 874 C CA . ALA A 1 113 ? 1.150 14.175 0.651 1.00 89.62 113 ALA A CA 1
ATOM 875 C C . ALA A 1 113 ? 1.708 12.764 0.781 1.00 89.62 113 ALA A C 1
ATOM 877 O O . ALA A 1 113 ? 2.334 12.422 1.789 1.00 89.62 113 ALA A O 1
ATOM 878 N N . LEU A 1 114 ? 1.527 11.965 -0.262 1.00 91.75 114 LEU A N 1
ATOM 879 C CA . LEU A 1 114 ? 2.029 10.604 -0.315 1.00 91.75 114 LEU A CA 1
ATOM 880 C C . LEU A 1 114 ? 2.589 10.310 -1.704 1.00 91.75 114 LEU A C 1
ATOM 882 O O . LEU A 1 114 ? 1.885 10.448 -2.705 1.00 91.75 114 LEU A O 1
ATOM 886 N N . PHE A 1 115 ? 3.848 9.886 -1.738 1.00 91.81 115 PHE A N 1
ATOM 887 C CA . PHE A 1 115 ? 4.605 9.659 -2.962 1.00 91.81 115 PHE A CA 1
ATOM 888 C C . PHE A 1 115 ? 5.230 8.265 -2.983 1.00 91.81 115 PHE A C 1
ATOM 890 O O . PHE A 1 115 ? 5.700 7.770 -1.961 1.00 91.81 115 PHE A O 1
ATOM 897 N N . VAL A 1 116 ? 5.293 7.675 -4.169 1.00 92.44 116 VAL A N 1
ATOM 898 C CA . VAL A 1 116 ? 6.113 6.518 -4.523 1.00 92.44 116 VAL A CA 1
ATOM 899 C C . VAL A 1 116 ? 7.444 7.032 -5.065 1.00 92.44 116 VAL A C 1
ATOM 901 O O . VAL A 1 116 ? 7.485 7.800 -6.026 1.00 92.44 116 VAL A O 1
ATOM 904 N N . VAL A 1 117 ? 8.542 6.631 -4.439 1.00 92.00 117 VAL A N 1
ATOM 905 C CA . VAL A 1 117 ? 9.893 7.114 -4.726 1.00 92.00 117 VAL A CA 1
ATOM 906 C C . VAL A 1 117 ? 10.738 5.954 -5.254 1.00 92.00 117 VAL A C 1
ATOM 908 O O . VAL A 1 117 ? 10.796 4.916 -4.590 1.00 92.00 117 VAL A O 1
ATOM 911 N N . PRO A 1 118 ? 11.391 6.098 -6.420 1.00 90.81 118 PRO A N 1
ATOM 912 C CA . PRO A 1 118 ? 12.366 5.119 -6.885 1.00 90.81 118 PRO A CA 1
ATOM 913 C C . PRO A 1 118 ? 13.641 5.173 -6.026 1.00 90.81 118 PRO A C 1
ATOM 915 O O . PRO A 1 118 ? 14.082 6.259 -5.644 1.00 90.81 118 PRO A O 1
ATOM 918 N N . VAL A 1 119 ? 14.244 4.022 -5.728 1.00 91.19 119 VAL A N 1
ATOM 919 C CA . VAL A 1 119 ? 15.470 3.913 -4.919 1.00 91.19 119 VAL A CA 1
ATOM 920 C C . VAL A 1 119 ? 16.607 3.433 -5.814 1.00 91.19 119 VAL A C 1
ATOM 922 O O . VAL A 1 119 ? 16.572 2.320 -6.325 1.00 91.19 119 VAL A O 1
ATOM 925 N N . ASP A 1 120 ? 17.609 4.288 -6.022 1.00 89.25 120 ASP A N 1
ATOM 926 C CA . ASP A 1 120 ? 18.778 4.026 -6.878 1.00 89.25 120 ASP A CA 1
ATOM 927 C C . ASP A 1 120 ? 18.453 3.766 -8.367 1.00 89.25 120 ASP A C 1
ATOM 929 O O . ASP A 1 120 ? 19.253 3.200 -9.109 1.00 89.25 120 ASP A O 1
ATOM 933 N N . HIS A 1 121 ? 17.290 4.221 -8.845 1.00 85.38 121 HIS A N 1
ATOM 934 C CA . HIS A 1 121 ? 16.925 4.210 -10.263 1.00 85.38 121 HIS A CA 1
ATOM 935 C C . HIS A 1 121 ? 16.044 5.408 -10.635 1.00 85.38 121 HIS A C 1
ATOM 937 O O . HIS A 1 121 ? 15.570 6.162 -9.790 1.00 85.38 121 HIS A O 1
ATOM 943 N N . ASN A 1 122 ? 15.794 5.581 -11.933 1.00 83.06 122 ASN A N 1
ATOM 944 C CA . ASN A 1 122 ? 14.936 6.638 -12.481 1.00 83.06 122 ASN A CA 1
ATOM 945 C C . ASN A 1 122 ? 13.687 6.095 -13.200 1.00 83.06 122 ASN A C 1
ATOM 947 O O . ASN A 1 122 ? 12.985 6.851 -13.879 1.00 83.06 122 ASN A O 1
ATOM 951 N N . LYS A 1 123 ? 13.417 4.786 -13.071 1.00 84.06 123 LYS A N 1
ATOM 952 C CA . LYS A 1 123 ? 12.200 4.157 -13.601 1.00 84.06 123 LYS A CA 1
ATOM 953 C C . LYS A 1 123 ? 10.946 4.814 -13.037 1.00 84.06 123 LYS A C 1
ATOM 955 O O . LYS A 1 123 ? 10.906 5.265 -11.894 1.00 84.06 123 LYS A O 1
ATOM 960 N N . ARG A 1 124 ? 9.918 4.838 -13.874 1.00 84.06 124 ARG A N 1
ATOM 961 C CA . ARG A 1 124 ? 8.597 5.393 -13.586 1.00 84.06 124 ARG A CA 1
ATOM 962 C C . ARG A 1 124 ? 7.603 4.255 -13.586 1.00 84.06 124 ARG A C 1
ATOM 964 O O . ARG A 1 124 ? 7.802 3.294 -14.325 1.00 84.06 124 ARG A O 1
ATOM 971 N N . ALA A 1 125 ? 6.531 4.398 -12.826 1.00 85.69 125 ALA A N 1
ATOM 972 C CA . ALA A 1 125 ? 5.506 3.379 -12.751 1.00 85.69 125 ALA A CA 1
ATOM 973 C C . ALA A 1 125 ? 4.102 3.972 -12.707 1.00 85.69 125 ALA A C 1
ATOM 975 O O . ALA A 1 125 ? 3.918 5.115 -12.292 1.00 85.69 125 ALA A O 1
ATOM 976 N N . TYR A 1 126 ? 3.133 3.167 -13.127 1.00 88.81 126 TYR A N 1
ATOM 977 C CA . TYR A 1 126 ? 1.723 3.358 -12.813 1.00 88.81 126 TYR A CA 1
ATOM 978 C C . TYR A 1 126 ? 1.402 2.527 -11.572 1.00 88.81 126 TYR A C 1
ATOM 980 O O . TYR A 1 126 ? 1.836 1.376 -11.442 1.00 88.81 126 TYR A O 1
ATOM 988 N N . PHE A 1 127 ? 0.690 3.128 -10.625 1.00 91.06 127 PHE A N 1
ATOM 989 C CA . PHE A 1 127 ? 0.489 2.524 -9.315 1.00 91.06 127 PHE A CA 1
ATOM 990 C C . PHE A 1 127 ? -0.867 2.877 -8.717 1.00 91.06 127 PHE A C 1
ATOM 992 O O . PHE A 1 127 ? -1.503 3.877 -9.054 1.00 91.06 127 PHE A O 1
ATOM 999 N N . THR A 1 128 ? -1.292 2.045 -7.776 1.00 92.94 128 THR A N 1
ATOM 1000 C CA . THR A 1 128 ? -2.434 2.317 -6.911 1.00 92.94 128 THR A CA 1
ATOM 1001 C C . THR A 1 128 ? -1.939 2.544 -5.496 1.00 92.94 128 THR A C 1
ATOM 1003 O O . THR A 1 128 ? -1.201 1.719 -4.964 1.00 92.94 128 THR A O 1
ATOM 1006 N N . LEU A 1 129 ? -2.374 3.644 -4.884 1.00 93.31 129 LEU A N 1
ATOM 1007 C CA . LEU A 1 129 ? -2.263 3.880 -3.451 1.00 93.31 129 LEU A CA 1
ATOM 1008 C C . LEU A 1 129 ? -3.617 3.632 -2.798 1.00 93.31 129 LEU A C 1
ATOM 1010 O O . LEU A 1 129 ? -4.619 4.249 -3.163 1.00 93.31 129 LEU A O 1
ATOM 1014 N N . THR A 1 130 ? -3.629 2.760 -1.801 1.00 93.19 130 THR A N 1
ATOM 1015 C CA . THR A 1 130 ? -4.815 2.456 -1.005 1.00 93.19 130 THR A CA 1
ATOM 1016 C C . THR A 1 130 ? -4.603 2.972 0.398 1.00 93.19 130 THR A C 1
ATOM 1018 O O . THR A 1 130 ? -3.627 2.630 1.056 1.00 93.19 130 THR A O 1
ATOM 1021 N N . LEU A 1 131 ? -5.532 3.774 0.888 1.00 92.69 131 LEU A N 1
ATOM 1022 C CA . LEU A 1 131 ? -5.682 3.994 2.308 1.00 92.69 131 LEU A CA 1
ATOM 1023 C C . LEU A 1 131 ? -6.703 2.999 2.852 1.00 92.69 131 LEU A C 1
ATOM 1025 O O . LEU A 1 131 ? -7.879 3.046 2.482 1.00 92.69 131 LEU A O 1
ATOM 1029 N N . PHE A 1 132 ? -6.256 2.137 3.756 1.00 92.06 132 PHE A N 1
ATOM 1030 C CA . PHE A 1 132 ? -7.107 1.102 4.317 1.00 92.06 132 PHE A CA 1
ATOM 1031 C C . PHE A 1 132 ? -7.998 1.646 5.428 1.00 92.06 132 PHE A C 1
ATOM 1033 O O . PHE A 1 132 ? -7.538 2.319 6.353 1.00 92.06 132 PHE A O 1
ATOM 1040 N N . ASN A 1 133 ? -9.279 1.304 5.350 1.00 92.31 133 ASN A N 1
ATOM 1041 C CA . ASN A 1 133 ? -10.231 1.458 6.436 1.00 92.31 133 ASN A CA 1
ATOM 1042 C C . ASN A 1 133 ? -10.430 0.104 7.141 1.00 92.31 133 ASN A C 1
ATOM 1044 O O . ASN A 1 133 ? -10.238 -0.952 6.541 1.00 92.31 133 ASN A O 1
ATOM 1048 N N . ALA A 1 134 ? -10.845 0.113 8.406 1.00 87.44 134 ALA A N 1
ATOM 1049 C CA . ALA A 1 134 ? -11.265 -1.091 9.124 1.00 87.44 134 ALA A CA 1
ATOM 1050 C C . ALA A 1 134 ? -12.397 -1.849 8.398 1.00 87.44 134 ALA A C 1
ATOM 1052 O O . ALA A 1 134 ? -12.436 -3.076 8.450 1.00 87.44 134 ALA A O 1
ATOM 1053 N N . ASP A 1 135 ? -13.280 -1.130 7.703 1.00 88.75 135 ASP A N 1
ATOM 1054 C CA . ASP A 1 135 ? -14.254 -1.683 6.761 1.00 88.75 135 ASP A CA 1
ATOM 1055 C C . ASP A 1 135 ? -13.689 -1.633 5.334 1.00 88.75 135 ASP A C 1
ATOM 1057 O O . ASP A 1 135 ? -13.513 -0.557 4.766 1.00 88.75 135 ASP A O 1
ATOM 1061 N N . GLN A 1 136 ? -13.421 -2.798 4.741 1.00 87.19 136 GLN A N 1
ATOM 1062 C CA . GLN A 1 136 ? -12.814 -2.910 3.410 1.00 87.19 136 GLN A CA 1
ATOM 1063 C C . GLN A 1 136 ? -13.627 -2.209 2.312 1.00 87.19 136 GLN A C 1
ATOM 1065 O O . GLN A 1 136 ? -13.043 -1.675 1.373 1.00 87.19 136 GLN A O 1
ATOM 1070 N N . GLN A 1 137 ? -14.957 -2.151 2.430 1.00 88.94 137 GLN A N 1
ATOM 1071 C CA . GLN A 1 137 ? -15.807 -1.468 1.443 1.00 88.94 137 GLN A CA 1
ATOM 1072 C C . GLN A 1 137 ? -15.609 0.054 1.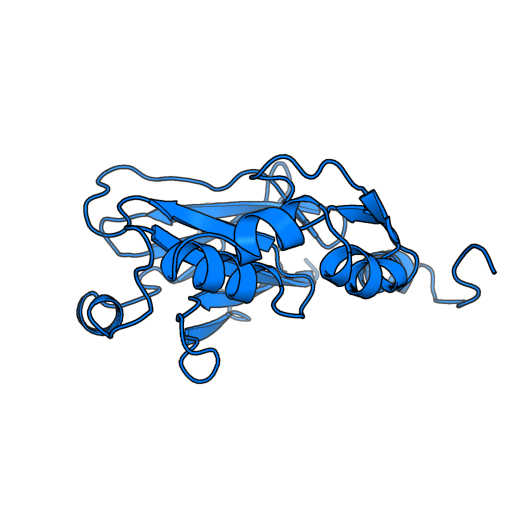452 1.00 88.94 137 GLN A C 1
ATOM 1074 O O . GLN A 1 137 ? -16.046 0.759 0.544 1.00 88.94 137 GLN A O 1
ATOM 1079 N N . ARG A 1 138 ? -14.947 0.571 2.491 1.00 91.19 138 ARG A N 1
ATOM 1080 C CA . ARG A 1 138 ? -14.670 1.993 2.696 1.00 91.19 138 ARG A CA 1
ATOM 1081 C C . ARG A 1 138 ? -13.210 2.350 2.447 1.00 91.19 138 ARG A C 1
ATOM 1083 O O . ARG A 1 138 ? -12.826 3.491 2.719 1.00 91.19 138 ARG A O 1
ATOM 1090 N N . ASP A 1 139 ? -12.414 1.417 1.930 1.00 92.12 139 ASP A N 1
ATOM 1091 C CA . ASP A 1 139 ? -11.058 1.703 1.479 1.00 92.12 139 ASP A CA 1
ATOM 1092 C C . ASP A 1 139 ? -11.052 2.876 0.506 1.00 92.12 139 ASP A C 1
ATOM 1094 O O . ASP A 1 139 ? -11.913 3.020 -0.364 1.00 92.12 139 ASP A O 1
ATOM 1098 N N . PHE A 1 140 ? -10.068 3.750 0.675 1.00 92.19 140 PHE A N 1
ATOM 1099 C CA . PHE A 1 140 ? -9.908 4.904 -0.186 1.00 92.19 140 PHE A CA 1
ATOM 1100 C C . PHE A 1 140 ? -8.755 4.655 -1.146 1.00 92.19 140 PHE A C 1
ATOM 1102 O O . PHE A 1 140 ? -7.589 4.655 -0.760 1.00 92.19 140 PHE A O 1
ATOM 1109 N N . VAL A 1 141 ? -9.103 4.421 -2.405 1.00 91.50 141 VAL A N 1
ATOM 1110 C CA . VAL A 1 141 ? -8.168 4.008 -3.447 1.00 91.50 141 VAL A CA 1
ATOM 1111 C C . VAL A 1 141 ? -7.932 5.173 -4.397 1.00 91.50 141 VAL A C 1
ATOM 1113 O O . VAL A 1 141 ? -8.879 5.798 -4.875 1.00 91.50 141 VAL A O 1
ATOM 1116 N N . ARG A 1 142 ? -6.666 5.461 -4.693 1.00 92.44 142 ARG A N 1
ATOM 1117 C CA . ARG A 1 142 ? -6.273 6.398 -5.743 1.00 92.44 142 ARG A CA 1
ATOM 1118 C C . ARG A 1 142 ? -5.320 5.724 -6.708 1.00 92.44 142 ARG A C 1
ATOM 1120 O O . ARG A 1 142 ? -4.348 5.095 -6.300 1.00 92.44 142 ARG A O 1
ATOM 1127 N N . PHE A 1 143 ? -5.604 5.888 -7.987 1.00 90.19 143 PHE A N 1
ATOM 1128 C CA . PHE A 1 143 ? -4.754 5.438 -9.074 1.00 90.19 143 PHE A CA 1
ATOM 1129 C C . PHE A 1 143 ? -4.008 6.637 -9.653 1.00 90.19 143 PHE A C 1
ATOM 1131 O O . PHE A 1 143 ? -4.602 7.708 -9.796 1.00 90.19 143 PHE A O 1
ATOM 1138 N N . ASP A 1 144 ? -2.722 6.459 -9.939 1.00 84.94 144 ASP A N 1
ATOM 1139 C CA . ASP A 1 144 ? -1.922 7.438 -10.665 1.00 84.94 144 ASP A CA 1
ATOM 1140 C C . ASP A 1 144 ? -1.301 6.786 -11.905 1.00 84.94 144 ASP A C 1
ATOM 1142 O O . ASP A 1 144 ? -0.464 5.881 -11.817 1.00 84.94 144 ASP A O 1
ATOM 1146 N N . ASP A 1 145 ? -1.733 7.268 -13.066 1.00 82.69 145 ASP A N 1
ATOM 1147 C CA . ASP A 1 145 ? -1.117 7.051 -14.370 1.00 82.69 145 ASP A CA 1
ATOM 1148 C C . ASP A 1 145 ? -0.627 8.361 -14.998 1.00 82.69 145 ASP A C 1
ATOM 1150 O O . ASP A 1 145 ? -0.211 8.374 -16.160 1.00 82.69 145 ASP A O 1
ATOM 1154 N N . THR A 1 146 ? -0.668 9.473 -14.270 1.00 69.88 146 THR A N 1
ATOM 1155 C CA . THR A 1 146 ? -0.422 10.799 -14.824 1.00 69.88 146 THR A CA 1
ATOM 1156 C C . THR A 1 146 ? 1.057 11.147 -14.780 1.00 69.88 146 THR A C 1
ATOM 1158 O O . THR A 1 146 ? 1.828 10.653 -13.957 1.00 69.88 146 THR A O 1
ATOM 1161 N N . TRP A 1 147 ? 1.499 11.961 -15.743 1.00 63.78 147 TRP A N 1
ATOM 1162 C CA . TRP A 1 147 ? 2.916 12.286 -15.876 1.00 63.78 147 TRP A CA 1
ATOM 1163 C C . TRP A 1 147 ? 3.141 13.761 -16.233 1.00 63.78 147 TRP A C 1
ATOM 1165 O O . TRP A 1 147 ? 3.217 14.106 -17.413 1.00 63.78 147 TRP A O 1
ATOM 1175 N N . PRO A 1 148 ? 3.231 14.662 -15.237 1.00 59.19 148 PRO A N 1
ATOM 1176 C CA . PRO A 1 148 ? 3.607 16.043 -15.497 1.00 59.19 148 PRO A CA 1
ATOM 1177 C C . PRO A 1 148 ? 5.087 16.112 -15.898 1.00 59.19 148 PRO A C 1
ATOM 1179 O O . PRO A 1 148 ? 5.992 15.806 -15.118 1.00 59.19 148 PRO A O 1
ATOM 1182 N N . VAL A 1 149 ? 5.326 16.505 -17.150 1.00 54.28 149 VAL A N 1
ATOM 1183 C CA . VAL A 1 149 ? 6.663 16.711 -17.719 1.00 54.28 149 VAL A CA 1
ATOM 1184 C C . VAL A 1 149 ? 7.390 17.807 -16.931 1.00 54.28 149 VAL A C 1
ATOM 1186 O O . VAL A 1 149 ? 6.833 18.875 -16.696 1.00 54.28 149 VAL A O 1
ATOM 1189 N N . GLY A 1 150 ? 8.644 17.556 -16.540 1.00 54.75 150 GLY A N 1
ATOM 1190 C CA . GLY A 1 150 ? 9.511 18.567 -15.921 1.00 54.75 150 GLY A CA 1
ATOM 1191 C C . GLY A 1 150 ? 9.504 18.626 -14.389 1.00 54.75 150 GLY A C 1
ATOM 1192 O O . GLY A 1 150 ? 10.158 19.503 -13.829 1.00 54.75 150 GLY A O 1
ATOM 1193 N N . MET A 1 151 ? 8.828 17.706 -13.688 1.00 52.88 151 MET A N 1
ATOM 1194 C CA . MET A 1 151 ? 8.957 17.633 -12.228 1.00 52.88 151 MET A CA 1
ATOM 1195 C C . MET A 1 151 ? 10.303 17.010 -11.808 1.00 52.88 151 MET A C 1
ATOM 1197 O O . MET A 1 151 ? 10.660 15.936 -12.302 1.00 52.88 151 MET A O 1
ATOM 1201 N N . PRO A 1 152 ? 11.053 17.635 -10.880 1.00 54.69 152 PRO A N 1
ATOM 1202 C CA . PRO A 1 152 ? 12.251 17.032 -10.310 1.00 54.69 152 PRO A CA 1
ATOM 1203 C C . PRO A 1 152 ? 11.891 15.727 -9.589 1.00 54.69 152 PRO A C 1
ATOM 1205 O O . PRO A 1 152 ? 10.891 15.652 -8.878 1.00 54.69 152 PRO A O 1
ATOM 1208 N N . VAL A 1 153 ? 12.723 14.701 -9.778 1.00 55.31 153 VAL A N 1
ATOM 1209 C CA . VAL A 1 153 ? 12.518 13.317 -9.318 1.00 55.31 153 VAL A CA 1
ATOM 1210 C C . VAL A 1 153 ? 12.585 13.235 -7.783 1.00 55.31 153 VAL A C 1
ATOM 1212 O O . VAL A 1 153 ? 13.590 12.829 -7.212 1.00 55.31 153 VAL A O 1
ATOM 1215 N N . LYS A 1 154 ? 11.530 13.673 -7.088 1.00 64.88 154 LYS A N 1
ATOM 1216 C CA . LYS A 1 154 ? 11.358 13.521 -5.627 1.00 64.88 154 LYS A CA 1
ATOM 1217 C C . LYS A 1 154 ? 10.340 12.433 -5.255 1.00 64.88 154 LYS A C 1
ATOM 1219 O O . LYS A 1 154 ? 10.068 12.231 -4.074 1.00 64.88 154 LYS A O 1
ATOM 1224 N N . GLY A 1 155 ? 9.825 11.724 -6.258 1.00 73.94 155 GLY A N 1
ATOM 1225 C CA . GLY A 1 155 ? 8.742 10.750 -6.152 1.00 73.94 155 GLY A CA 1
ATOM 1226 C C . GLY A 1 155 ? 7.522 11.166 -6.969 1.00 73.94 155 GLY A C 1
ATOM 1227 O O . GLY A 1 155 ? 7.431 12.301 -7.432 1.00 73.94 155 GLY A O 1
ATOM 1228 N N . PHE A 1 156 ? 6.595 10.232 -7.148 1.00 84.81 156 PHE A N 1
ATOM 1229 C CA . PHE A 1 156 ? 5.356 10.405 -7.903 1.00 84.81 156 PHE A CA 1
ATOM 1230 C C . PHE A 1 156 ? 4.172 10.062 -7.010 1.00 84.81 156 PHE A C 1
ATOM 1232 O O . PHE A 1 156 ? 4.230 9.095 -6.256 1.00 84.81 156 PHE A O 1
ATOM 1239 N N . GLY A 1 157 ? 3.107 10.850 -7.059 1.00 87.88 157 GLY A N 1
ATOM 1240 C CA . GLY A 1 157 ? 1.934 10.625 -6.227 1.00 87.88 157 GLY A CA 1
ATOM 1241 C C . GLY A 1 157 ? 1.198 11.909 -5.926 1.00 87.88 157 GLY A C 1
ATOM 1242 O O . GLY A 1 157 ? 1.205 12.861 -6.702 1.00 87.88 157 GLY A O 1
ATOM 1243 N N . PHE A 1 158 ? 0.542 11.931 -4.777 1.00 89.00 158 PHE A N 1
ATOM 1244 C CA . PHE A 1 158 ? -0.488 12.910 -4.499 1.00 89.00 158 PHE A CA 1
ATOM 1245 C C . PHE A 1 158 ? -0.000 13.918 -3.474 1.00 89.00 158 PHE A C 1
ATOM 1247 O O . PHE A 1 158 ? 0.204 13.575 -2.312 1.00 89.00 158 PHE A O 1
ATOM 1254 N N . GLU A 1 159 ? 0.105 15.180 -3.887 1.00 88.12 159 GLU A N 1
ATOM 1255 C CA . GLU A 1 159 ? 0.448 16.291 -2.992 1.00 88.12 159 GLU A CA 1
ATOM 1256 C C . GLU A 1 159 ? -0.582 16.505 -1.878 1.00 88.12 159 GLU A C 1
ATOM 1258 O O . GLU A 1 159 ? -0.258 17.049 -0.831 1.00 88.12 159 GLU A O 1
ATOM 1263 N N . GLN A 1 160 ? -1.816 16.063 -2.107 1.00 88.06 160 GLN A N 1
ATOM 1264 C CA . GLN A 1 160 ? -2.859 15.953 -1.100 1.00 88.06 160 GLN A CA 1
ATOM 1265 C C . GLN A 1 160 ? -3.529 14.597 -1.291 1.00 88.06 160 GLN A C 1
ATOM 1267 O O . GLN A 1 160 ? -4.505 14.463 -2.036 1.00 88.06 160 GLN A O 1
ATOM 1272 N N . PHE A 1 161 ? -2.952 13.561 -0.685 1.00 87.69 161 PHE A N 1
ATOM 1273 C CA . PHE A 1 161 ? -3.454 12.198 -0.823 1.00 87.69 161 PHE A CA 1
ATOM 1274 C C . PHE A 1 161 ? -4.824 12.057 -0.166 1.00 87.69 161 PHE A C 1
ATOM 1276 O O . PHE A 1 161 ? -5.753 11.563 -0.805 1.00 87.69 161 PHE A O 1
ATOM 1283 N N . ILE A 1 162 ? -4.955 12.568 1.062 1.00 86.94 162 ILE A N 1
ATOM 1284 C CA . ILE A 1 162 ? -6.185 12.542 1.851 1.00 86.94 162 ILE A CA 1
ATOM 1285 C C . ILE A 1 162 ? -6.440 13.882 2.553 1.00 86.94 162 ILE A C 1
ATOM 1287 O O . ILE A 1 162 ? -5.516 14.590 2.943 1.00 86.94 162 ILE A O 1
ATOM 1291 N N . THR A 1 163 ? -7.715 14.231 2.737 1.00 85.50 163 THR A N 1
ATOM 1292 C CA . THR A 1 163 ? -8.126 15.412 3.505 1.00 85.50 163 THR A CA 1
ATOM 1293 C C . THR A 1 163 ? -8.261 15.102 4.997 1.00 85.50 163 THR A C 1
ATOM 1295 O O . THR A 1 163 ? -8.633 13.995 5.389 1.00 85.50 163 THR A O 1
ATOM 1298 N N . ALA A 1 164 ? -8.051 16.110 5.849 1.00 81.88 164 ALA A N 1
ATOM 1299 C CA . ALA A 1 164 ? -8.255 15.975 7.295 1.00 81.88 164 ALA A CA 1
ATOM 1300 C C . ALA A 1 164 ? -9.673 15.486 7.644 1.00 81.88 164 ALA A C 1
ATOM 1302 O O . ALA A 1 164 ? -9.827 14.631 8.509 1.00 81.88 164 ALA A O 1
ATOM 1303 N N . LYS A 1 165 ? -10.694 15.960 6.914 1.00 85.75 165 LYS A N 1
ATOM 1304 C CA . LYS A 1 165 ? -12.088 15.523 7.077 1.00 85.75 165 LYS A CA 1
ATOM 1305 C C . LYS A 1 165 ? -12.254 14.023 6.822 1.00 85.75 165 LYS A C 1
ATOM 1307 O O . LYS A 1 165 ? -12.886 13.345 7.614 1.00 85.75 165 LYS A O 1
ATOM 1312 N N . ARG A 1 166 ? -11.663 13.492 5.746 1.00 85.62 166 ARG A N 1
ATOM 1313 C CA . ARG A 1 166 ? -11.758 12.061 5.414 1.00 85.62 166 ARG A CA 1
ATOM 1314 C C . ARG A 1 166 ? -11.036 11.191 6.448 1.00 85.62 166 ARG A C 1
ATOM 1316 O O . ARG A 1 166 ? -11.511 10.110 6.754 1.00 85.62 166 ARG A O 1
ATOM 1323 N N . LEU A 1 167 ? -9.930 11.666 7.026 1.00 84.25 167 LEU A N 1
ATOM 1324 C CA . LEU A 1 167 ? -9.240 10.958 8.115 1.00 84.25 167 LEU A CA 1
ATOM 1325 C C . LEU A 1 167 ? -10.049 10.898 9.421 1.00 84.25 167 LEU A C 1
ATOM 1327 O O . LEU A 1 167 ? -9.783 10.026 10.243 1.00 84.25 167 LEU A O 1
ATOM 1331 N N . GLN A 1 168 ? -11.009 11.807 9.624 1.00 86.12 168 GLN A N 1
ATOM 1332 C CA . GLN A 1 168 ? -11.920 11.760 10.773 1.00 86.12 168 GLN A CA 1
ATOM 1333 C C . GLN A 1 168 ? -13.000 10.681 10.617 1.00 86.12 168 GLN A C 1
ATOM 1335 O O . GLN A 1 168 ? -13.639 10.321 11.606 1.00 86.12 168 GLN A O 1
ATOM 1340 N N . ASP A 1 169 ? -13.201 10.143 9.408 1.00 89.88 169 ASP A N 1
ATOM 1341 C CA . ASP A 1 169 ? -14.146 9.054 9.202 1.00 89.88 169 ASP A CA 1
ATOM 1342 C C . ASP A 1 169 ? -13.693 7.810 9.996 1.00 89.88 169 ASP A C 1
ATOM 1344 O O . ASP A 1 169 ? -12.530 7.393 9.901 1.00 89.88 169 ASP A O 1
ATOM 1348 N N . PRO A 1 170 ? -14.601 7.156 10.748 1.00 88.56 170 PRO A N 1
ATOM 1349 C CA . PRO A 1 170 ? -14.246 5.995 11.551 1.00 88.56 170 PRO A CA 1
ATOM 1350 C C . PRO A 1 170 ? -13.615 4.886 10.710 1.00 88.56 170 PRO A C 1
ATOM 1352 O O . PRO A 1 170 ? -14.124 4.539 9.639 1.00 88.56 170 PRO A O 1
AT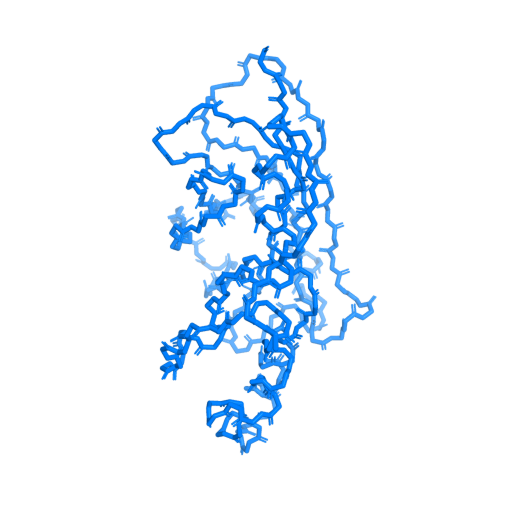OM 1355 N N . GLY A 1 171 ? -12.536 4.306 11.235 1.00 88.31 171 GLY A N 1
ATOM 1356 C CA . GLY A 1 171 ? -11.873 3.131 10.673 1.00 88.31 171 GLY A CA 1
ATOM 1357 C C . GLY A 1 171 ? -10.592 3.406 9.885 1.00 88.31 171 GLY A C 1
ATOM 1358 O O . GLY A 1 171 ? -9.852 2.456 9.665 1.00 88.31 171 GLY A O 1
ATOM 1359 N N . PHE A 1 172 ? -10.280 4.651 9.505 1.00 90.19 172 PHE A N 1
ATOM 1360 C CA . PHE A 1 172 ? -8.996 4.967 8.849 1.00 90.19 172 PHE A CA 1
ATOM 1361 C C . PHE A 1 172 ? -7.823 5.084 9.825 1.00 90.19 172 PHE A C 1
ATOM 1363 O O . PHE A 1 172 ? -6.674 4.876 9.440 1.00 90.19 172 PHE A O 1
ATOM 1370 N N . VAL A 1 173 ? -8.115 5.409 11.086 1.00 88.06 173 VAL A N 1
ATOM 1371 C CA . VAL A 1 173 ? -7.138 5.409 12.174 1.00 88.06 173 VAL A CA 1
ATOM 1372 C C . VAL A 1 173 ? -7.422 4.213 13.074 1.00 88.06 173 VAL A C 1
ATOM 1374 O O . VAL A 1 173 ? -8.464 4.146 13.727 1.00 88.06 173 VAL A O 1
ATOM 1377 N N . VAL A 1 174 ? -6.491 3.264 13.112 1.00 82.69 174 VAL A N 1
ATOM 1378 C CA . VAL A 1 174 ? -6.549 2.066 13.962 1.00 82.69 174 VAL A CA 1
ATOM 1379 C C . VAL A 1 174 ? -5.274 2.041 14.797 1.00 82.69 174 VAL A C 1
ATOM 1381 O O . VAL A 1 174 ? -4.184 2.134 14.243 1.00 82.69 174 VAL A O 1
ATOM 1384 N N . ASN A 1 175 ? -5.391 1.980 16.129 1.00 79.31 175 ASN A N 1
ATOM 1385 C CA . ASN A 1 175 ? -4.243 2.050 17.050 1.00 79.31 175 ASN A CA 1
ATOM 1386 C C . ASN A 1 175 ? -3.311 3.251 16.797 1.00 79.31 175 ASN A C 1
ATOM 1388 O O . ASN A 1 175 ? -2.088 3.121 16.793 1.00 79.31 175 ASN A O 1
ATOM 1392 N N . GLY A 1 176 ? -3.890 4.426 16.522 1.00 82.56 176 GLY A N 1
ATOM 1393 C CA . GLY A 1 176 ? -3.123 5.644 16.220 1.00 82.56 176 GLY A CA 1
ATOM 1394 C C . GLY A 1 176 ? -2.355 5.599 14.892 1.00 82.56 176 GLY A C 1
ATOM 1395 O O . GLY A 1 176 ? -1.562 6.496 14.609 1.00 82.56 176 GLY A O 1
ATOM 1396 N N . CYS A 1 177 ? -2.585 4.571 14.071 1.00 87.50 177 CYS A N 1
ATOM 1397 C CA . CYS A 1 177 ? -1.925 4.375 12.791 1.00 87.50 177 CYS A CA 1
ATOM 1398 C C . CYS A 1 177 ? -2.903 4.559 11.635 1.00 87.50 177 CYS A C 1
ATOM 1400 O O . CYS A 1 177 ? -4.046 4.101 11.674 1.00 87.50 177 CYS A O 1
ATOM 1402 N N . VAL A 1 178 ? -2.401 5.179 10.576 1.00 90.12 178 VAL A N 1
ATOM 1403 C CA . VAL A 1 178 ? -3.007 5.193 9.246 1.00 90.12 178 VAL A CA 1
ATOM 1404 C C . VAL A 1 178 ? -2.265 4.152 8.419 1.00 90.12 178 VAL A C 1
ATOM 1406 O O . VAL A 1 178 ? -1.037 4.189 8.364 1.00 90.12 178 VAL A O 1
ATOM 1409 N N . THR A 1 179 ? -2.975 3.210 7.799 1.00 91.88 179 THR A N 1
ATOM 1410 C CA . THR A 1 179 ? -2.326 2.130 7.036 1.00 91.88 179 THR A CA 1
ATOM 1411 C C . THR A 1 179 ? -2.497 2.354 5.547 1.00 91.88 179 THR A C 1
ATOM 1413 O O . THR A 1 179 ? -3.617 2.438 5.047 1.00 91.88 179 THR A O 1
ATOM 1416 N N . VAL A 1 180 ? -1.374 2.431 4.841 1.00 92.69 180 VAL A N 1
ATOM 1417 C CA . VAL A 1 180 ? -1.323 2.684 3.403 1.00 92.69 180 VAL A CA 1
ATOM 1418 C C . VAL A 1 180 ? -0.790 1.449 2.685 1.00 92.69 180 VAL A C 1
ATOM 1420 O O . VAL A 1 180 ? 0.164 0.829 3.146 1.00 92.69 180 VAL A O 1
ATOM 1423 N N . GLY A 1 181 ? -1.392 1.103 1.554 1.00 92.62 181 GLY A N 1
ATOM 1424 C CA . GLY A 1 181 ? -0.928 0.088 0.620 1.00 92.62 181 GLY A CA 1
ATOM 1425 C C . GLY A 1 181 ? -0.493 0.706 -0.703 1.00 92.62 181 GLY A C 1
ATOM 1426 O O . GLY A 1 181 ? -1.053 1.718 -1.126 1.00 92.62 181 GLY A O 1
ATOM 1427 N N . VAL A 1 182 ? 0.477 0.084 -1.368 1.00 92.88 182 VAL A N 1
ATOM 1428 C CA . VAL A 1 182 ? 0.854 0.410 -2.746 1.00 92.88 182 VAL A CA 1
ATOM 1429 C C . VAL A 1 182 ? 0.964 -0.847 -3.596 1.00 92.88 182 VAL A C 1
ATOM 1431 O O . VAL A 1 182 ? 1.575 -1.831 -3.183 1.00 92.88 182 VAL A O 1
ATOM 1434 N N . VAL A 1 183 ? 0.394 -0.786 -4.797 1.00 90.69 183 VAL A N 1
ATOM 1435 C CA . VAL A 1 183 ? 0.604 -1.770 -5.864 1.00 90.69 183 VAL A CA 1
ATOM 1436 C C . VAL A 1 183 ? 1.259 -1.057 -7.033 1.00 90.69 183 VAL A C 1
ATOM 1438 O O . VAL A 1 183 ? 0.704 -0.084 -7.546 1.00 90.69 183 VAL A O 1
ATOM 1441 N N . ILE A 1 184 ? 2.429 -1.538 -7.448 1.00 89.38 184 ILE A N 1
ATOM 1442 C CA . ILE A 1 184 ? 3.074 -1.115 -8.690 1.00 89.38 184 ILE A CA 1
ATOM 1443 C C . ILE A 1 184 ? 2.565 -2.041 -9.791 1.00 89.38 184 ILE A C 1
ATOM 1445 O O . ILE A 1 184 ? 2.827 -3.240 -9.768 1.00 89.38 184 ILE A O 1
ATOM 1449 N N . HIS A 1 185 ? 1.805 -1.496 -10.735 1.00 86.62 185 HIS A N 1
ATOM 1450 C CA . HIS A 1 185 ? 1.172 -2.289 -11.796 1.00 86.62 185 HIS A CA 1
ATOM 1451 C C . HIS A 1 185 ? 2.102 -2.505 -12.989 1.00 86.62 185 HIS A C 1
ATOM 1453 O O . HIS A 1 185 ? 1.952 -3.480 -13.718 1.00 86.62 185 HIS A O 1
ATOM 1459 N N . GLY A 1 186 ? 3.070 -1.608 -13.169 1.00 83.94 186 GLY A N 1
ATOM 1460 C CA . GLY A 1 186 ? 4.148 -1.766 -14.130 1.00 83.94 186 GLY A CA 1
ATOM 1461 C C . GLY A 1 186 ? 4.914 -0.490 -14.396 1.00 83.94 186 GLY A C 1
ATOM 1462 O O . GLY A 1 186 ? 4.617 0.578 -13.854 1.00 83.94 186 GLY A O 1
ATOM 1463 N N . LEU A 1 187 ? 5.944 -0.628 -15.224 1.00 83.06 187 LEU A N 1
ATOM 1464 C CA . LEU A 1 187 ? 6.866 0.451 -15.548 1.00 83.06 187 LEU A CA 1
ATOM 1465 C C . LEU A 1 187 ? 6.408 1.199 -16.799 1.00 83.06 187 LEU A C 1
ATOM 1467 O O . LEU A 1 187 ? 5.968 0.592 -17.774 1.00 83.06 187 LEU A O 1
ATOM 1471 N N . LYS A 1 188 ? 6.554 2.526 -16.807 1.00 71.56 188 LYS A N 1
ATOM 1472 C CA . LYS A 1 188 ? 6.433 3.303 -18.046 1.00 71.56 188 LYS A CA 1
ATOM 1473 C C . LYS A 1 188 ? 7.765 3.279 -18.790 1.00 71.56 188 LYS A C 1
ATOM 1475 O O . LYS A 1 188 ? 8.795 3.627 -18.208 1.00 71.56 188 LYS A O 1
ATOM 1480 N N . GLY A 1 189 ? 7.717 2.888 -20.066 1.00 60.97 189 GLY A N 1
ATOM 1481 C CA . GLY A 1 189 ? 8.842 3.004 -20.994 1.00 60.97 189 GLY A CA 1
ATOM 1482 C C . GLY A 1 189 ? 9.367 4.441 -21.024 1.00 60.97 189 GLY A C 1
ATOM 1483 O O . GLY A 1 189 ? 8.579 5.390 -20.985 1.00 60.97 189 GLY A O 1
ATOM 1484 N N . GLY A 1 190 ? 10.692 4.573 -20.982 1.00 48.88 190 GLY A N 1
ATOM 1485 C CA . GLY A 1 190 ? 11.390 5.846 -21.157 1.00 48.88 190 GLY A CA 1
ATOM 1486 C C . GLY A 1 190 ? 11.504 6.216 -22.623 1.00 48.88 190 GLY A C 1
ATOM 1487 O O . GLY A 1 190 ? 11.548 5.277 -23.447 1.00 48.88 190 GLY A O 1
#

Nearest PDB structures (foldseek):
  3mqs-assembly1_C  TM=7.925E-01  e=3.850E-05  Homo sapiens
  2f1x-assembly1_A  TM=7.252E-01  e=7.757E-05  Homo sapiens
  5yc1-assembly1_A  TM=7.243E-01  e=1.563E-04  Homo sapiens
  3zjb-assembly1_C  TM=6.046E-01  e=6.142E-05  Homo sapiens
  2yre-assembly1_A  TM=7.911E-01  e=9.062E-02  Homo sapiens

InterPro domains:
  IPR002083 MATH/TRAF domain [PF22486] (76-184)
  IPR002083 MATH/TRAF domain [PS50144] (74-184)
  IPR002083 MATH/TRAF domain [cd00121] (75-184)
  IPR008974 TRAF-like [G3DSA:2.60.210.10] (71-188)
  IPR013083 Zinc finger, RING/FYVE/PHD-type [G3DSA:3.30.40.10] (1-47)

pLDDT: mean 83.82, std 9.07, range [48.88, 94.75]

Organism: Neobodo designis (NCBI:txid312471)

Solvent-accessible surface area (backbone atoms only — not comparable to full-atom values): 11243 Å² total; per-residue (Å²): 135,94,71,77,88,80,85,72,56,82,92,44,42,63,70,40,52,75,68,34,52,59,28,84,34,70,44,78,51,36,92,76,72,35,88,53,69,36,34,46,67,48,41,66,62,44,56,78,66,29,69,57,49,58,57,37,66,72,45,56,78,56,48,39,41,53,50,54,60,57,68,53,86,73,89,49,53,75,44,75,34,68,45,55,87,78,42,81,60,74,45,64,52,72,78,45,78,54,90,93,38,43,31,29,46,38,39,38,35,91,49,39,17,41,26,49,26,59,52,98,56,84,76,44,65,32,36,38,44,33,41,45,26,65,50,71,92,63,42,48,75,47,78,45,82,81,78,77,85,87,67,76,92,79,45,49,74,32,68,60,61,58,53,75,72,64,58,67,42,89,36,34,55,52,90,65,20,37,38,36,33,39,33,78,78,45,72,55,85,129